Protein AF-A0A0C2FJA8-F1 (afdb_monomer_lite)

InterPro domains:
  IPR021900 Protein of unknown function DUF3512 [PF12024] (1-131)

Secondary structure (DSSP, 8-state):
--PPPP-----S--PPPPHHHHH---SSS-SSPPP---STTTS--PPEE----TT-TTS--EE-TT--S-HHHHHHHHHHHSSHHHHHHHHHHHHHHTTS-HHHHHHHHHHHHHHTTTHHHHHHHHHHTTS----------HHHHHHHHHHGGGGT---HHHHHHHHHTTPPP--SHHHHHHHHHHHHHHHHHHHHHHHTSPPPSSGGGPPPPPHHHHHHHHHHHHHHHT-

Structure (mmCIF, N/CA/C/O backbone):
data_AF-A0A0C2FJA8-F1
#
_entry.id   AF-A0A0C2FJA8-F1
#
loop_
_atom_site.group_PDB
_atom_site.id
_atom_site.type_symbol
_atom_site.label_atom_id
_atom_site.label_alt_id
_atom_site.label_comp_id
_atom_site.label_asym_id
_atom_site.label_entity_id
_atom_site.label_seq_id
_atom_site.pdbx_PDB_ins_code
_atom_site.Cartn_x
_atom_site.Cartn_y
_atom_site.Cartn_z
_atom_site.occupancy
_atom_site.B_iso_or_equiv
_atom_site.auth_seq_id
_atom_site.auth_comp_id
_atom_site.auth_asym_id
_atom_site.auth_atom_id
_atom_site.pdbx_PDB_model_num
ATOM 1 N N . ASP A 1 1 ? -85.819 -6.516 33.749 1.00 44.94 1 ASP A N 1
ATOM 2 C CA . ASP A 1 1 ? -84.492 -5.882 33.806 1.00 44.94 1 ASP A CA 1
ATOM 3 C C . ASP A 1 1 ? -83.394 -6.841 33.406 1.00 44.94 1 ASP A C 1
ATOM 5 O O . ASP A 1 1 ? -82.952 -7.648 34.211 1.00 44.94 1 ASP A O 1
ATOM 9 N N . GLY A 1 2 ? -83.009 -6.799 32.130 1.00 49.75 2 GLY A N 1
ATOM 10 C CA . GLY A 1 2 ? -81.865 -7.542 31.607 1.00 49.75 2 GLY A CA 1
ATOM 11 C C . GLY A 1 2 ? -80.680 -6.598 31.455 1.00 49.75 2 GLY A C 1
ATOM 12 O O . GLY A 1 2 ? -80.674 -5.777 30.545 1.00 49.75 2 GLY A O 1
ATOM 13 N N . ALA A 1 3 ? -79.699 -6.696 32.349 1.00 60.00 3 ALA A N 1
ATOM 14 C CA . ALA A 1 3 ? -78.442 -5.970 32.226 1.00 60.00 3 ALA A CA 1
ATOM 15 C C . ALA A 1 3 ? -77.392 -6.884 31.580 1.00 60.00 3 ALA A C 1
ATOM 17 O O . ALA A 1 3 ? -77.026 -7.914 32.142 1.00 60.00 3 ALA A O 1
ATOM 18 N N . THR A 1 4 ? -76.903 -6.509 30.400 1.00 57.12 4 THR A N 1
ATOM 19 C CA . THR A 1 4 ? -75.733 -7.128 29.766 1.00 57.12 4 THR A CA 1
ATOM 20 C C . THR A 1 4 ? -74.479 -6.364 30.165 1.00 57.12 4 THR A C 1
ATOM 22 O O . THR A 1 4 ? -74.376 -5.168 29.892 1.00 57.12 4 THR A O 1
ATOM 25 N N . VAL A 1 5 ? -73.519 -7.047 30.789 1.00 63.12 5 VAL A N 1
ATOM 26 C CA . VAL A 1 5 ? -72.206 -6.478 31.123 1.00 63.12 5 VAL A CA 1
ATOM 27 C C . VAL A 1 5 ? -71.195 -6.924 30.070 1.00 63.12 5 VAL A C 1
ATOM 29 O O . VAL A 1 5 ? -71.012 -8.118 29.844 1.00 63.12 5 VAL A O 1
ATOM 32 N N . LEU A 1 6 ? -70.549 -5.956 29.419 1.00 62.16 6 LEU A N 1
ATOM 33 C CA . LEU A 1 6 ? -69.452 -6.184 28.479 1.00 62.16 6 LEU A CA 1
ATOM 34 C C . LEU A 1 6 ? -68.134 -6.256 29.249 1.00 62.16 6 LEU A C 1
ATOM 36 O O . LEU A 1 6 ? -67.712 -5.271 29.852 1.00 62.16 6 LEU A O 1
ATOM 40 N N . ASN A 1 7 ? -67.477 -7.413 29.206 1.00 66.12 7 ASN A N 1
ATOM 41 C CA . ASN A 1 7 ? -66.123 -7.559 29.723 1.00 66.12 7 ASN A CA 1
ATOM 42 C C . ASN A 1 7 ? -65.123 -7.246 28.602 1.00 66.12 7 ASN A C 1
ATOM 44 O O . ASN A 1 7 ? -64.956 -8.042 27.678 1.00 66.12 7 ASN A O 1
ATOM 48 N N . VAL A 1 8 ? -64.492 -6.072 28.657 1.00 67.44 8 VAL A N 1
ATOM 49 C CA . VAL A 1 8 ? -63.447 -5.678 27.703 1.00 67.44 8 VAL A CA 1
ATOM 50 C C . VAL A 1 8 ? -62.109 -6.180 28.231 1.00 67.44 8 VAL A C 1
ATOM 52 O O . VAL A 1 8 ? -61.543 -5.616 29.165 1.00 67.44 8 VAL A O 1
ATOM 55 N N . ILE A 1 9 ? -61.608 -7.258 27.632 1.00 65.62 9 ILE A N 1
ATOM 56 C CA . ILE A 1 9 ? -60.267 -7.779 27.901 1.00 65.62 9 ILE A CA 1
ATOM 57 C C . ILE A 1 9 ? -59.287 -6.941 27.074 1.00 65.62 9 ILE A C 1
ATOM 59 O O . ILE A 1 9 ? -59.264 -7.035 25.849 1.00 65.62 9 ILE A O 1
ATOM 63 N N . GLY A 1 10 ? -58.521 -6.075 27.738 1.00 61.53 10 GLY A N 1
ATOM 64 C CA . GLY A 1 10 ? -57.438 -5.322 27.110 1.00 61.53 10 GLY A CA 1
ATOM 65 C C . GLY A 1 10 ? -56.206 -6.205 26.925 1.00 61.53 10 GLY A C 1
ATOM 66 O O . GLY A 1 10 ? -55.733 -6.806 27.885 1.00 61.53 10 GLY A O 1
ATOM 67 N N . GLU A 1 11 ? -55.687 -6.281 25.703 1.00 67.75 11 GLU A N 1
ATOM 68 C CA . GLU A 1 11 ? -54.403 -6.922 25.401 1.00 67.75 11 GLU A CA 1
ATOM 69 C C . GLU A 1 11 ? -53.273 -6.164 26.124 1.00 67.75 11 GLU A C 1
ATOM 71 O O . GLU A 1 11 ? -53.076 -4.967 25.891 1.00 67.75 11 GLU A O 1
ATOM 76 N N . THR A 1 12 ? -52.572 -6.830 27.048 1.00 61.81 12 THR A N 1
ATOM 77 C CA . THR A 1 12 ? -51.653 -6.180 28.001 1.00 61.81 12 THR A CA 1
ATOM 78 C C . THR A 1 12 ? -50.251 -5.913 27.463 1.00 61.81 12 THR A C 1
ATOM 80 O O . THR A 1 12 ? -49.561 -5.073 28.028 1.00 61.81 12 THR A O 1
ATOM 83 N N . ASP A 1 13 ? -49.843 -6.525 26.349 1.00 64.31 13 ASP A N 1
ATOM 84 C CA . ASP A 1 13 ? -48.481 -6.382 25.824 1.00 64.31 13 ASP A CA 1
ATOM 85 C C . ASP A 1 13 ? -48.479 -5.920 24.367 1.00 64.31 13 ASP A C 1
ATOM 87 O O . ASP A 1 13 ? -48.291 -6.693 23.424 1.00 64.31 13 ASP A O 1
ATOM 91 N N . LYS A 1 14 ? -48.646 -4.609 24.163 1.00 63.53 14 LYS A N 1
ATOM 92 C CA . LYS A 1 14 ? -48.339 -4.001 22.866 1.00 63.53 14 LYS A CA 1
ATOM 93 C C . LYS A 1 14 ? -46.824 -3.969 22.703 1.00 63.53 14 LYS A C 1
ATOM 95 O O . LYS A 1 14 ? -46.160 -3.062 23.203 1.00 63.53 14 LYS A O 1
ATOM 100 N N . LYS A 1 15 ? -46.273 -4.963 22.000 1.00 71.00 15 LYS A N 1
ATOM 101 C CA . LYS A 1 15 ? -44.894 -4.924 21.493 1.00 71.00 15 LYS A CA 1
ATOM 102 C C . LYS A 1 15 ? -44.704 -3.571 20.798 1.00 71.00 15 LYS A C 1
ATOM 104 O O . LYS A 1 15 ? -45.459 -3.248 19.884 1.00 71.00 15 LYS A O 1
ATOM 109 N N . GLY A 1 16 ? -43.767 -2.760 21.292 1.00 75.75 16 GLY A N 1
ATOM 110 C CA . GLY A 1 16 ? -43.557 -1.404 20.787 1.00 75.75 16 GLY A CA 1
ATOM 111 C C . GLY A 1 16 ? -43.367 -1.409 19.271 1.00 75.75 16 GLY A C 1
ATOM 112 O O . GLY A 1 16 ? -42.597 -2.217 18.750 1.00 75.75 16 GLY A O 1
ATOM 113 N N . ILE A 1 17 ? -44.095 -0.531 18.582 1.00 82.69 17 ILE A N 1
ATOM 114 C CA . ILE A 1 17 ? -44.030 -0.388 17.125 1.00 82.69 17 ILE A CA 1
ATOM 115 C C . ILE A 1 17 ? -42.623 0.095 16.769 1.00 82.69 17 ILE A C 1
ATOM 117 O O . ILE A 1 17 ? -42.140 1.076 17.345 1.00 82.69 17 ILE A O 1
ATOM 121 N N . LYS A 1 18 ? -41.944 -0.584 15.843 1.00 83.25 18 LYS A N 1
ATOM 122 C CA . LYS A 1 18 ? -40.640 -0.126 15.360 1.00 83.25 18 LYS A CA 1
ATOM 123 C C . LYS A 1 18 ? -40.847 0.938 14.291 1.00 83.25 18 LYS A C 1
ATOM 125 O O . LYS A 1 18 ? -41.810 0.897 13.537 1.00 83.25 18 LYS A O 1
ATOM 130 N N . LEU A 1 19 ? -39.890 1.855 14.164 1.00 82.06 19 LEU A N 1
ATOM 131 C CA . LEU A 1 19 ? -39.888 2.856 13.089 1.00 82.06 19 LEU A CA 1
ATOM 132 C C . LEU A 1 19 ? -40.049 2.221 11.694 1.00 82.06 19 LEU A C 1
ATOM 134 O O . LEU A 1 19 ? -40.753 2.772 10.855 1.00 82.06 19 LEU A O 1
ATOM 138 N N . GLY A 1 20 ? -39.469 1.035 11.476 1.00 80.62 20 GLY A N 1
ATOM 139 C CA . GLY A 1 20 ? -39.620 0.287 10.224 1.00 80.62 20 GLY A CA 1
ATOM 140 C C . GLY A 1 20 ? -41.052 -0.177 9.933 1.00 80.62 20 GLY A C 1
ATOM 141 O O . GLY A 1 20 ? -41.432 -0.234 8.769 1.00 80.62 20 GLY A O 1
ATOM 142 N N . ASP A 1 21 ? -41.863 -0.429 10.965 1.00 82.00 21 ASP A N 1
ATOM 143 C CA . ASP A 1 21 ? -43.271 -0.823 10.809 1.00 82.00 21 ASP A CA 1
ATOM 144 C C . ASP A 1 21 ? -44.152 0.376 10.410 1.00 82.00 21 ASP A C 1
ATOM 146 O O . ASP A 1 21 ? -45.227 0.198 9.844 1.00 82.00 21 ASP A O 1
ATOM 150 N N . ILE A 1 22 ? -43.700 1.601 10.712 1.00 85.81 22 ILE A N 1
ATOM 151 C CA . ILE A 1 22 ? -44.402 2.854 10.391 1.00 85.81 22 ILE A CA 1
ATOM 152 C C . ILE A 1 22 ? -44.018 3.353 8.995 1.00 85.81 22 ILE A C 1
ATOM 154 O O . ILE A 1 22 ? -44.875 3.821 8.252 1.00 85.81 22 ILE A O 1
ATOM 158 N N . VAL A 1 23 ? -42.726 3.298 8.661 1.00 84.94 23 VAL A N 1
ATOM 159 C CA . VAL A 1 23 ? -42.174 3.916 7.444 1.00 84.94 23 VAL A CA 1
ATOM 160 C C . VAL A 1 23 ? -42.145 2.943 6.259 1.00 84.94 23 VAL A C 1
ATOM 162 O O . VAL A 1 23 ? -42.266 3.384 5.121 1.00 84.94 23 VAL A O 1
ATOM 165 N N . GLY A 1 24 ? -42.040 1.632 6.507 1.00 79.69 24 GLY A N 1
ATOM 166 C CA . GLY A 1 24 ? -41.892 0.619 5.459 1.00 79.69 24 GLY A CA 1
ATOM 167 C C . GLY A 1 24 ? -40.479 0.562 4.852 1.00 79.69 24 GLY A C 1
ATOM 168 O O . GLY A 1 24 ? -39.603 1.355 5.214 1.00 79.69 24 GLY A O 1
ATOM 169 N N . PRO A 1 25 ? -40.207 -0.417 3.968 1.00 77.56 25 PRO A N 1
ATOM 170 C CA . PRO A 1 25 ? -38.948 -0.488 3.232 1.00 77.56 25 PRO A CA 1
ATOM 171 C C . PRO A 1 25 ? -38.829 0.668 2.227 1.00 77.56 25 PRO A C 1
ATOM 173 O O . PRO A 1 25 ? -39.824 1.145 1.690 1.00 77.56 25 PRO A O 1
ATOM 176 N N . LEU A 1 26 ? -37.598 1.105 1.955 1.00 75.88 26 LEU A N 1
ATOM 177 C CA . LEU A 1 26 ? -37.321 2.134 0.951 1.00 75.88 26 LEU A CA 1
ATOM 178 C C . LEU A 1 26 ? -37.529 1.549 -0.461 1.00 75.88 26 LEU A C 1
ATOM 180 O O . LEU A 1 26 ? -36.891 0.552 -0.794 1.00 75.88 26 LEU A O 1
ATOM 184 N N . GLU A 1 27 ? -38.406 2.144 -1.277 1.00 76.88 27 GLU A N 1
ATOM 185 C CA . GLU A 1 27 ? -38.709 1.642 -2.634 1.00 76.88 27 GLU A CA 1
ATOM 186 C C . GLU A 1 27 ? -37.702 2.104 -3.703 1.00 76.88 27 GLU A C 1
ATOM 188 O O . GLU A 1 27 ? -37.493 1.406 -4.694 1.00 76.88 27 GLU A O 1
ATOM 193 N N . GLU A 1 28 ? -37.038 3.246 -3.493 1.00 77.19 28 GLU A N 1
ATOM 194 C CA . GLU A 1 28 ? -36.059 3.817 -4.425 1.00 77.19 28 GLU A CA 1
ATOM 195 C C . GLU A 1 28 ? -34.713 4.093 -3.741 1.00 77.19 28 GLU A C 1
ATOM 197 O O . GLU A 1 28 ? -34.652 4.609 -2.625 1.00 77.19 28 GLU A O 1
ATOM 202 N N . GLY A 1 29 ? -33.620 3.777 -4.439 1.00 66.94 29 GLY A N 1
ATOM 203 C CA . GLY A 1 29 ? -32.247 3.995 -3.982 1.00 66.94 29 GLY A CA 1
ATOM 204 C C . GLY A 1 29 ? -31.365 2.763 -4.178 1.00 66.94 29 GLY A C 1
ATOM 205 O O . GLY A 1 29 ? -31.830 1.626 -4.151 1.00 66.94 29 GLY A O 1
ATOM 206 N N . THR A 1 30 ? -30.067 2.977 -4.386 1.00 65.75 30 THR A N 1
ATOM 207 C CA . THR A 1 30 ? -29.097 1.877 -4.434 1.00 65.75 30 THR A CA 1
ATOM 208 C C . THR A 1 30 ? -28.687 1.535 -2.998 1.00 65.75 30 THR A C 1
ATOM 210 O O . THR A 1 30 ? -28.217 2.425 -2.289 1.00 65.75 30 THR A O 1
ATOM 213 N N . PRO A 1 31 ? -28.822 0.277 -2.538 1.00 64.19 31 PRO A N 1
ATOM 214 C CA . PRO A 1 31 ? -28.501 -0.102 -1.160 1.00 64.19 31 PRO A CA 1
ATOM 215 C C . PRO A 1 31 ? -26.997 -0.070 -0.840 1.00 64.19 31 PRO A C 1
ATOM 217 O O . PRO A 1 31 ? -26.626 -0.306 0.309 1.00 64.19 31 PRO A O 1
ATOM 220 N N . GLY A 1 32 ? -26.142 0.237 -1.818 1.00 62.81 32 GLY A N 1
ATOM 221 C CA . GLY A 1 32 ? -24.701 0.403 -1.655 1.00 62.81 32 GLY A CA 1
ATOM 222 C C . GLY A 1 32 ? -24.148 1.500 -2.549 1.00 62.81 32 GLY A C 1
ATOM 223 O O . GLY A 1 32 ? -24.796 1.954 -3.494 1.00 62.81 32 GLY A O 1
ATOM 224 N N . MET A 1 33 ? -22.923 1.921 -2.250 1.00 62.28 33 MET A N 1
ATOM 225 C CA . MET A 1 33 ? -22.160 2.763 -3.164 1.00 62.28 33 MET A CA 1
ATOM 226 C C . MET A 1 33 ? -21.739 1.940 -4.384 1.00 62.28 33 MET A C 1
ATOM 228 O O . MET A 1 33 ? -21.361 0.775 -4.257 1.00 62.28 33 MET A O 1
ATOM 232 N N . LEU A 1 34 ? -21.776 2.555 -5.571 1.00 60.88 34 LEU A N 1
ATOM 233 C CA . LEU A 1 34 ? -21.057 2.030 -6.730 1.00 60.88 34 LEU A CA 1
ATOM 234 C C . LEU A 1 34 ? -19.602 1.833 -6.301 1.00 60.88 34 LEU A C 1
ATOM 236 O O . LEU A 1 34 ? -19.003 2.775 -5.779 1.00 60.88 34 LEU A O 1
ATOM 240 N N . SER A 1 35 ? -19.061 0.624 -6.482 1.00 58.84 35 SER A N 1
ATOM 241 C CA . SER A 1 35 ? -17.642 0.360 -6.243 1.00 58.84 35 SER A CA 1
ATOM 242 C C . SER A 1 35 ? -16.853 1.466 -6.932 1.00 58.84 35 SER A C 1
ATOM 244 O O . SER A 1 35 ? -16.961 1.622 -8.151 1.00 58.84 35 SER A O 1
ATOM 246 N N . LEU A 1 36 ? -16.100 2.255 -6.161 1.00 59.12 36 LEU A N 1
ATOM 247 C CA . LEU A 1 36 ? -15.069 3.108 -6.734 1.00 59.12 36 LEU A CA 1
ATOM 248 C C . LEU A 1 36 ? -14.217 2.157 -7.569 1.00 59.12 36 LEU A C 1
ATOM 250 O O . LEU A 1 36 ? -13.690 1.185 -7.035 1.00 59.12 36 LEU A O 1
ATOM 254 N N . GLY A 1 37 ? -14.228 2.329 -8.891 1.00 57.44 37 GLY A N 1
ATOM 255 C CA . GLY A 1 37 ? -13.482 1.454 -9.781 1.00 57.44 37 GLY A CA 1
ATOM 256 C C . GLY A 1 37 ? -12.029 1.478 -9.338 1.00 57.44 37 GLY A C 1
ATOM 257 O O . GLY A 1 37 ? -11.384 2.525 -9.412 1.00 57.44 37 GLY A O 1
ATOM 258 N N . ASP A 1 38 ? -11.553 0.355 -8.815 1.00 52.81 38 ASP A N 1
ATOM 259 C CA . ASP A 1 38 ? -10.239 0.295 -8.209 1.00 52.81 38 ASP A CA 1
ATOM 260 C C . ASP A 1 38 ? -9.149 0.652 -9.234 1.00 52.81 38 ASP A C 1
ATOM 262 O O . ASP A 1 38 ? -9.106 0.164 -10.365 1.00 52.81 38 ASP A O 1
ATOM 266 N N . HIS A 1 39 ? -8.252 1.534 -8.794 1.00 50.06 39 HIS A N 1
ATOM 267 C CA . HIS A 1 39 ? -6.835 1.570 -9.155 1.00 50.06 39 HIS A CA 1
ATOM 268 C C . HIS A 1 39 ? -6.406 1.910 -10.594 1.00 50.06 39 HIS A C 1
ATOM 270 O O . HIS A 1 39 ? -5.206 1.891 -10.869 1.00 50.06 39 HIS A O 1
ATOM 276 N N . ARG A 1 40 ? -7.280 2.397 -11.489 1.00 50.47 40 ARG A N 1
ATOM 277 C CA . ARG A 1 40 ? -6.796 3.013 -12.756 1.00 50.47 40 ARG A CA 1
ATOM 278 C C . ARG A 1 40 ? -5.973 4.297 -12.549 1.00 50.47 40 ARG A C 1
ATOM 280 O O . ARG A 1 40 ? -5.381 4.787 -13.504 1.00 50.47 40 ARG A O 1
ATOM 287 N N . LEU A 1 41 ? -5.921 4.814 -11.319 1.00 51.31 41 LEU A N 1
ATOM 288 C CA . LEU A 1 41 ? -5.113 5.971 -10.916 1.00 51.31 41 LEU A CA 1
ATOM 289 C C . LEU A 1 41 ? -3.861 5.601 -10.099 1.00 51.31 41 LEU A C 1
ATOM 291 O O . LEU A 1 41 ? -3.070 6.484 -9.792 1.00 51.31 41 LEU A O 1
ATOM 295 N N . SER A 1 42 ? -3.672 4.325 -9.739 1.00 54.59 42 SER A N 1
ATOM 296 C CA . SER A 1 42 ? -2.523 3.886 -8.927 1.00 54.59 42 SER A CA 1
ATOM 297 C C . SER A 1 42 ? -1.352 3.363 -9.762 1.00 54.59 42 SER A C 1
ATOM 299 O O . SER A 1 42 ? -0.275 3.118 -9.220 1.00 54.59 42 SER A O 1
ATOM 301 N N . GLY A 1 43 ? -1.547 3.159 -11.066 1.00 65.81 43 GLY A N 1
ATOM 302 C CA . GLY A 1 43 ? -0.462 2.765 -11.956 1.00 65.81 43 GLY A CA 1
ATOM 303 C C . GLY A 1 43 ? 0.517 3.919 -12.131 1.00 65.81 43 GLY A C 1
ATOM 304 O O . GLY A 1 43 ? 0.108 5.021 -12.503 1.00 65.81 43 GLY A O 1
ATOM 305 N N . GLN A 1 44 ? 1.806 3.672 -11.890 1.00 74.75 44 GLN A N 1
ATOM 306 C CA . GLN A 1 44 ? 2.827 4.658 -12.214 1.00 74.75 44 GLN A CA 1
ATOM 307 C C . GLN A 1 44 ? 2.824 4.903 -13.734 1.00 74.75 44 GLN A C 1
ATOM 309 O O . GLN A 1 44 ? 3.036 3.989 -14.529 1.00 74.75 44 GLN A O 1
ATOM 314 N N . SER A 1 45 ? 2.538 6.135 -14.146 1.00 84.00 45 SER A N 1
ATOM 315 C CA . SER A 1 45 ? 2.412 6.548 -15.542 1.00 84.00 45 SER A CA 1
ATOM 316 C C . SER A 1 45 ? 3.535 7.518 -15.902 1.00 84.00 45 SER A C 1
ATOM 318 O O . SER A 1 45 ? 3.742 8.527 -15.221 1.00 84.00 45 SER A O 1
ATOM 320 N N . MET A 1 46 ? 4.271 7.206 -16.969 1.00 87.31 46 MET A N 1
ATOM 321 C CA . MET A 1 46 ? 5.310 8.077 -17.524 1.00 87.31 46 MET A CA 1
ATOM 322 C C . MET A 1 46 ? 4.712 9.253 -18.299 1.00 87.31 46 MET A C 1
ATOM 324 O O . MET A 1 46 ? 3.570 9.207 -18.760 1.00 87.31 46 MET A O 1
ATOM 328 N N . ILE A 1 47 ? 5.521 10.296 -18.478 1.00 91.88 47 ILE A N 1
ATOM 329 C CA . ILE A 1 47 ? 5.209 11.410 -19.377 1.00 91.88 47 ILE A CA 1
ATOM 330 C C . ILE A 1 47 ? 5.113 10.915 -20.826 1.00 91.88 47 ILE A C 1
ATOM 332 O O . ILE A 1 47 ? 5.870 10.045 -21.255 1.00 91.88 47 ILE A O 1
ATOM 336 N N . THR A 1 48 ? 4.176 11.482 -21.588 1.00 90.50 48 THR A N 1
ATOM 337 C CA . THR A 1 48 ? 4.002 11.157 -23.009 1.00 90.50 48 THR A CA 1
ATOM 338 C C . THR A 1 48 ? 4.791 12.145 -23.861 1.00 90.50 48 THR A C 1
ATOM 340 O O . THR A 1 48 ? 4.501 13.338 -23.838 1.00 90.50 48 THR A O 1
ATOM 343 N N . TYR A 1 49 ? 5.779 11.671 -24.619 1.00 91.31 49 TYR A N 1
ATOM 344 C CA . TYR A 1 49 ? 6.530 12.511 -25.559 1.00 91.31 49 TYR A CA 1
ATOM 345 C C . TYR A 1 49 ? 5.761 12.670 -26.868 1.00 91.31 49 TYR A C 1
ATOM 347 O O . TYR A 1 49 ? 5.228 11.703 -27.413 1.00 91.31 49 TYR A O 1
ATOM 355 N N . LEU A 1 50 ? 5.693 13.902 -27.366 1.00 90.62 50 LEU A N 1
ATOM 356 C CA . LEU A 1 50 ? 4.894 14.273 -28.527 1.00 90.62 50 LEU A CA 1
ATOM 357 C C . LEU A 1 50 ? 5.814 14.581 -29.710 1.00 90.62 50 LEU A C 1
ATOM 359 O O . LEU A 1 50 ? 6.784 15.325 -29.577 1.00 90.62 50 LEU A O 1
ATOM 363 N N . ASN A 1 51 ? 5.493 14.039 -30.885 1.00 89.94 51 ASN A N 1
ATOM 364 C CA . ASN A 1 51 ? 6.216 14.326 -32.121 1.00 89.94 51 ASN A CA 1
ATOM 365 C C . ASN A 1 51 ? 5.297 15.049 -33.113 1.00 89.94 51 ASN A C 1
ATOM 367 O O . ASN A 1 51 ? 4.364 14.457 -33.649 1.00 89.94 51 ASN A O 1
ATOM 371 N N . TYR A 1 52 ? 5.589 16.325 -33.365 1.00 92.75 52 TYR A N 1
ATOM 372 C CA . TYR A 1 52 ? 4.826 17.188 -34.274 1.00 92.75 52 TYR A CA 1
ATOM 373 C C . TYR A 1 52 ? 5.424 17.275 -35.689 1.00 92.75 52 TYR A C 1
ATOM 375 O O . TYR A 1 52 ? 4.900 18.003 -36.530 1.00 92.75 52 TYR A O 1
ATOM 383 N N . GLY A 1 53 ? 6.510 16.547 -35.970 1.00 92.69 53 GLY A N 1
ATOM 384 C CA . GLY A 1 53 ? 7.194 16.583 -37.262 1.00 92.69 53 GLY A CA 1
ATOM 385 C C . GLY A 1 53 ? 8.191 17.747 -37.426 1.00 92.69 53 GLY A C 1
ATOM 386 O O . GLY A 1 53 ? 8.497 18.465 -36.468 1.00 92.69 53 GLY A O 1
ATOM 387 N N . PRO A 1 54 ? 8.764 17.915 -38.634 1.00 93.12 54 PRO A N 1
ATOM 388 C CA . PRO A 1 54 ? 9.820 18.893 -38.892 1.00 93.12 54 PRO A CA 1
ATOM 389 C C . PRO A 1 54 ? 9.333 20.346 -38.745 1.00 93.12 54 PRO A C 1
ATOM 391 O O . PRO A 1 54 ? 8.174 20.653 -39.002 1.00 93.12 54 PRO A O 1
ATOM 394 N N . PHE A 1 55 ? 10.249 21.246 -38.363 1.00 90.25 55 PHE A N 1
ATOM 395 C CA . PHE A 1 55 ? 10.015 22.687 -38.133 1.00 90.25 55 PHE A CA 1
ATOM 396 C C . PHE A 1 55 ? 9.067 23.050 -36.971 1.00 90.25 55 PHE A C 1
ATOM 398 O O . PHE A 1 55 ? 8.639 24.196 -36.866 1.00 90.25 55 PHE A O 1
ATOM 405 N N . SER A 1 56 ? 8.792 22.119 -36.051 1.00 92.75 56 SER A N 1
ATOM 406 C CA . SER A 1 56 ? 7.888 22.332 -34.908 1.00 92.75 56 SER A CA 1
ATOM 407 C C . SER A 1 56 ? 8.613 22.568 -33.570 1.00 92.75 56 SER A C 1
ATOM 409 O O . SER A 1 56 ? 8.169 22.128 -32.514 1.00 92.75 56 SER A O 1
ATOM 411 N N . SER A 1 57 ? 9.756 23.267 -33.577 1.00 90.00 57 SER A N 1
ATOM 412 C CA . SER A 1 57 ? 10.588 23.465 -32.371 1.00 90.00 57 SER A CA 1
ATOM 413 C C . SER A 1 57 ? 9.905 24.254 -31.248 1.00 90.00 57 SER A C 1
ATOM 415 O O . SER A 1 57 ? 10.347 24.187 -30.104 1.00 90.00 57 SER A O 1
ATOM 417 N N . PHE A 1 58 ? 8.853 25.011 -31.575 1.00 93.12 58 PHE A N 1
ATOM 418 C CA . PHE A 1 58 ? 8.060 25.792 -30.621 1.00 93.12 58 PHE A CA 1
ATOM 419 C C . PHE A 1 58 ? 6.812 25.055 -30.117 1.00 93.12 58 PHE A C 1
ATOM 421 O O . PHE A 1 58 ? 6.117 25.581 -29.248 1.00 93.12 58 PHE A O 1
ATOM 428 N N . ALA A 1 59 ? 6.502 23.868 -30.649 1.00 93.50 59 ALA A N 1
ATOM 429 C CA . ALA A 1 59 ? 5.406 23.065 -30.128 1.00 93.50 59 ALA A CA 1
ATOM 430 C C . ALA A 1 59 ? 5.792 22.435 -28.776 1.00 93.50 59 ALA A C 1
ATOM 432 O O . ALA A 1 59 ? 6.970 22.133 -28.550 1.00 93.50 59 ALA A O 1
ATOM 433 N N . PRO A 1 60 ? 4.820 22.215 -27.873 1.00 91.56 60 PRO A N 1
ATOM 434 C CA . PRO A 1 60 ? 5.043 21.440 -26.656 1.00 91.56 60 PRO A CA 1
ATOM 435 C C . PRO A 1 60 ? 5.686 20.088 -26.981 1.00 91.56 60 PRO A C 1
ATOM 437 O O . PRO A 1 60 ? 5.269 19.419 -27.913 1.00 91.56 60 PRO A O 1
ATOM 440 N N . GLN A 1 61 ? 6.709 19.674 -26.237 1.00 89.62 61 GLN A N 1
ATOM 441 C CA . GLN A 1 61 ? 7.451 18.440 -26.552 1.00 89.62 61 GLN A CA 1
ATOM 442 C C . GLN A 1 61 ? 6.924 17.209 -25.807 1.00 89.62 61 GLN A C 1
ATOM 444 O O . GLN A 1 61 ? 7.239 16.076 -26.167 1.00 89.62 61 GLN A O 1
ATOM 449 N N . TYR A 1 62 ? 6.143 17.418 -24.751 1.00 91.88 62 TYR A N 1
ATOM 450 C CA . TYR A 1 62 ? 5.620 16.348 -23.918 1.00 91.88 62 TYR A CA 1
ATOM 451 C C . TYR A 1 62 ? 4.315 16.760 -23.229 1.00 91.88 62 TYR A C 1
ATOM 453 O O . TYR A 1 62 ? 4.058 17.948 -23.027 1.00 91.88 62 TYR A O 1
ATOM 461 N N . ASP A 1 63 ? 3.520 15.765 -22.847 1.00 91.62 63 ASP A N 1
ATOM 462 C CA . ASP A 1 63 ? 2.288 15.892 -22.073 1.00 91.62 63 ASP A CA 1
ATOM 463 C C . ASP A 1 63 ? 2.433 15.165 -20.729 1.00 91.62 63 ASP A C 1
ATOM 465 O O . ASP A 1 63 ? 2.736 13.968 -20.670 1.00 91.62 63 ASP A O 1
ATOM 469 N N . SER A 1 64 ? 2.235 15.912 -19.641 1.00 91.25 64 SER A N 1
ATOM 470 C CA . SER A 1 64 ? 2.328 15.434 -18.259 1.00 91.25 64 SER A CA 1
ATOM 471 C C . SER A 1 64 ? 0.988 15.436 -17.516 1.00 91.25 64 SER A C 1
ATOM 473 O O . SER A 1 64 ? 0.981 15.248 -16.304 1.00 91.25 64 SER A O 1
ATOM 475 N N . THR A 1 65 ? -0.139 15.670 -18.192 1.00 87.81 65 THR A N 1
ATOM 476 C CA . THR A 1 65 ? -1.469 15.782 -17.558 1.00 87.81 65 THR A CA 1
ATOM 477 C C . THR A 1 65 ? -1.875 14.539 -16.756 1.00 87.81 65 THR A C 1
ATOM 479 O O . THR A 1 65 ? -2.492 14.673 -15.701 1.00 87.81 65 THR A O 1
ATOM 482 N N . TRP A 1 66 ? -1.478 13.344 -17.209 1.00 84.94 66 TRP A N 1
ATOM 483 C CA . TRP A 1 66 ? -1.744 12.056 -16.546 1.00 84.94 66 TRP A CA 1
ATOM 484 C C . TRP A 1 66 ? -0.475 11.306 -16.114 1.00 84.94 66 TRP A C 1
ATOM 486 O O . TRP A 1 66 ? -0.493 10.081 -15.959 1.00 84.94 66 TRP A O 1
ATOM 496 N N . ALA A 1 67 ? 0.649 12.008 -15.968 1.00 87.88 67 ALA A N 1
ATOM 497 C CA . ALA A 1 67 ? 1.902 11.398 -15.537 1.00 87.88 67 ALA A CA 1
ATOM 498 C C . ALA A 1 67 ? 2.031 11.434 -14.010 1.00 87.88 67 ALA A C 1
ATOM 500 O O . ALA A 1 67 ? 1.783 12.460 -13.379 1.00 87.88 67 ALA A O 1
ATOM 501 N N . THR A 1 68 ? 2.462 10.322 -13.419 1.00 87.94 68 THR A N 1
ATOM 502 C CA . THR A 1 68 ? 2.799 10.231 -11.989 1.00 87.94 68 THR A CA 1
ATOM 503 C C . THR A 1 68 ? 4.311 10.261 -11.763 1.00 87.94 68 THR A C 1
ATOM 505 O O . THR A 1 68 ? 4.767 10.583 -10.670 1.00 87.94 68 THR A O 1
ATOM 508 N N . LEU A 1 69 ? 5.097 9.899 -12.781 1.00 87.31 69 LEU A N 1
ATOM 509 C CA . LEU A 1 69 ? 6.556 9.923 -12.751 1.00 87.31 69 LEU A CA 1
ATOM 510 C C . LEU A 1 69 ? 7.078 11.307 -13.134 1.00 87.31 69 LEU A C 1
ATOM 512 O O . LEU A 1 69 ? 6.511 12.004 -13.979 1.00 87.31 69 LEU A O 1
ATOM 516 N N . THR A 1 70 ? 8.204 11.703 -12.541 1.00 89.69 70 THR A N 1
ATOM 517 C CA . THR A 1 70 ? 8.855 12.956 -12.930 1.00 89.69 70 THR A CA 1
ATOM 518 C C . THR A 1 70 ? 9.456 12.839 -14.331 1.00 89.69 70 THR A C 1
ATOM 520 O O . THR A 1 70 ? 9.739 11.739 -14.811 1.00 89.69 70 THR A O 1
ATOM 523 N N . LYS A 1 71 ? 9.710 13.978 -14.990 1.00 90.31 71 LYS A N 1
ATOM 524 C CA . LYS A 1 71 ? 10.379 14.002 -16.303 1.00 90.31 71 LYS A CA 1
ATOM 525 C C . LYS A 1 71 ? 11.719 13.281 -16.291 1.00 90.31 71 LYS A C 1
ATOM 527 O O . LYS A 1 71 ? 11.988 12.503 -17.191 1.00 90.31 71 LYS A O 1
ATOM 532 N N . ARG A 1 72 ? 12.528 13.506 -15.256 1.00 90.50 72 ARG A N 1
ATOM 533 C CA . ARG A 1 72 ? 13.834 12.853 -15.123 1.00 90.50 72 ARG A CA 1
ATOM 534 C C . ARG A 1 72 ? 13.694 11.334 -15.036 1.00 90.50 72 ARG A C 1
ATOM 536 O O . ARG A 1 72 ? 14.433 10.634 -15.709 1.00 90.50 72 ARG A O 1
ATOM 543 N N . ASP A 1 73 ? 12.740 10.851 -14.244 1.00 90.25 73 ASP A N 1
ATOM 544 C CA . ASP A 1 73 ? 12.538 9.412 -14.060 1.00 90.25 73 ASP A CA 1
ATOM 545 C C . ASP A 1 73 ? 11.940 8.778 -15.335 1.00 90.25 73 ASP A C 1
ATOM 547 O O . ASP A 1 73 ? 12.348 7.694 -15.736 1.00 90.25 73 ASP A O 1
ATOM 551 N N . SER A 1 74 ? 11.038 9.487 -16.028 1.00 91.69 74 SER A N 1
ATOM 552 C CA . SER A 1 74 ? 10.489 9.054 -17.325 1.00 91.69 74 SER A CA 1
ATOM 553 C C . SER A 1 74 ? 11.566 9.015 -18.419 1.00 91.69 74 SER A C 1
ATOM 555 O O . SER A 1 74 ? 11.632 8.046 -19.168 1.00 91.69 74 SER A O 1
ATOM 557 N N . ASP A 1 75 ? 12.435 10.033 -18.489 1.00 92.12 75 ASP A N 1
ATOM 558 C CA . ASP A 1 75 ? 13.588 10.076 -19.402 1.00 92.12 75 ASP A CA 1
ATOM 559 C C . ASP A 1 75 ? 14.560 8.921 -19.116 1.00 92.12 75 ASP A C 1
ATOM 561 O O . ASP A 1 75 ? 15.054 8.291 -20.048 1.00 92.12 75 ASP A O 1
ATOM 565 N N . LEU A 1 76 ? 14.832 8.639 -17.835 1.00 92.00 76 LEU A N 1
ATOM 566 C CA . LEU A 1 76 ? 15.718 7.553 -17.418 1.00 92.00 76 LEU A CA 1
ATOM 567 C C . LEU A 1 76 ? 15.182 6.198 -17.895 1.00 92.00 76 LEU A C 1
ATOM 569 O O . LEU A 1 76 ? 15.917 5.458 -18.539 1.00 92.00 76 LEU A O 1
ATOM 573 N N . LEU A 1 77 ? 13.901 5.910 -17.649 1.00 91.25 77 LEU A N 1
ATOM 574 C CA . LEU A 1 77 ? 13.258 4.659 -18.066 1.00 91.25 77 LEU A CA 1
ATOM 575 C C . LEU A 1 77 ? 13.175 4.518 -19.591 1.00 91.25 77 LEU A C 1
ATOM 577 O O . LEU A 1 77 ? 13.418 3.442 -20.136 1.00 91.25 77 LEU A O 1
ATOM 581 N N . LEU A 1 78 ? 12.846 5.603 -20.295 1.00 91.06 78 LEU A N 1
ATOM 582 C CA . LEU A 1 78 ? 12.759 5.577 -21.753 1.00 91.06 78 LEU A CA 1
ATOM 583 C C . LEU A 1 78 ? 14.137 5.397 -22.393 1.00 91.06 78 LEU A C 1
ATOM 585 O O . LEU A 1 78 ? 14.264 4.703 -23.396 1.00 91.06 78 LEU A O 1
ATOM 589 N N . ARG A 1 79 ? 15.184 5.975 -21.798 1.00 91.06 79 ARG A N 1
ATOM 590 C CA . ARG A 1 79 ? 16.560 5.756 -22.239 1.00 91.06 79 ARG A CA 1
ATOM 591 C C . ARG A 1 79 ? 16.986 4.300 -22.059 1.00 91.06 79 ARG A C 1
ATOM 593 O O . ARG A 1 79 ? 17.620 3.765 -22.956 1.00 91.06 79 ARG A O 1
ATOM 600 N N . THR A 1 80 ? 16.634 3.681 -20.934 1.00 91.81 80 THR A N 1
ATOM 601 C CA . THR A 1 80 ? 17.127 2.343 -20.578 1.00 91.81 80 THR A CA 1
ATOM 602 C C . THR A 1 80 ? 16.393 1.222 -21.303 1.00 91.81 80 THR A C 1
ATOM 604 O O . THR A 1 80 ? 17.000 0.207 -21.620 1.00 91.81 80 THR A O 1
ATOM 607 N N . TYR A 1 81 ? 15.091 1.380 -21.563 1.00 92.38 81 TYR A N 1
ATOM 608 C CA . TYR A 1 81 ? 14.260 0.318 -22.153 1.00 92.38 81 TYR A CA 1
ATOM 609 C C . TYR A 1 81 ? 13.656 0.680 -23.514 1.00 92.38 81 TYR A C 1
ATOM 611 O O . TYR A 1 81 ? 13.034 -0.166 -24.158 1.00 92.38 81 TYR A O 1
ATOM 619 N N . GLY A 1 82 ? 13.833 1.917 -23.974 1.00 89.12 82 GLY A N 1
ATOM 620 C CA . GLY A 1 82 ? 13.467 2.378 -25.312 1.00 89.12 82 GLY A CA 1
ATOM 621 C C . GLY A 1 82 ? 12.005 2.792 -25.485 1.00 89.12 82 GLY A C 1
ATOM 622 O O . GLY A 1 82 ? 11.752 3.841 -26.072 1.00 89.12 82 GLY A O 1
ATOM 623 N N . ASP A 1 83 ? 11.044 2.009 -24.990 1.00 88.94 83 ASP A N 1
ATOM 624 C CA . ASP A 1 83 ? 9.611 2.275 -25.166 1.00 88.94 83 ASP A CA 1
ATOM 625 C C . ASP A 1 83 ? 8.810 2.113 -23.867 1.00 88.94 83 ASP A C 1
ATOM 627 O O . ASP A 1 83 ? 9.213 1.459 -22.911 1.00 88.94 83 ASP A O 1
ATOM 631 N N . ARG A 1 84 ? 7.618 2.707 -23.824 1.00 85.81 84 ARG A N 1
ATOM 632 C CA . ARG A 1 84 ? 6.708 2.588 -22.686 1.00 85.81 84 ARG A CA 1
ATOM 633 C C . ARG A 1 84 ? 6.204 1.164 -22.468 1.00 85.81 84 ARG A C 1
ATOM 635 O O . ARG A 1 84 ? 5.988 0.786 -21.318 1.00 85.81 84 ARG A O 1
ATOM 642 N N . SER A 1 85 ? 5.989 0.405 -23.540 1.00 87.19 85 SER A N 1
ATOM 643 C CA . SER A 1 85 ? 5.529 -0.984 -23.441 1.00 87.19 85 SER A CA 1
ATOM 644 C C . SER A 1 85 ? 6.584 -1.873 -22.780 1.00 87.19 85 SER A C 1
ATOM 646 O O . SER A 1 85 ? 6.296 -2.542 -21.792 1.00 87.19 85 SER A O 1
ATOM 648 N N . THR A 1 86 ? 7.833 -1.766 -23.233 1.00 89.62 86 THR A N 1
ATOM 649 C CA . THR A 1 86 ? 8.961 -2.538 -22.705 1.00 89.62 86 THR A CA 1
ATOM 650 C C . THR A 1 86 ? 9.255 -2.197 -21.248 1.00 89.62 86 THR A C 1
ATOM 652 O O . THR A 1 86 ? 9.511 -3.099 -20.458 1.00 89.62 86 THR A O 1
ATOM 655 N N . VAL A 1 87 ? 9.135 -0.926 -20.846 1.00 89.12 87 VAL A N 1
ATOM 656 C CA . VAL A 1 87 ? 9.218 -0.529 -19.428 1.00 89.12 87 VAL A CA 1
ATOM 657 C C . VAL A 1 87 ? 8.183 -1.278 -18.585 1.00 89.12 87 VAL A C 1
ATOM 659 O O . VAL A 1 87 ? 8.516 -1.789 -17.517 1.00 89.12 87 VAL A O 1
ATOM 662 N N . ALA A 1 88 ? 6.931 -1.355 -19.045 1.00 88.06 88 ALA A N 1
ATOM 663 C CA . ALA A 1 88 ? 5.868 -2.033 -18.307 1.00 88.06 88 ALA A CA 1
ATOM 664 C C . ALA A 1 88 ? 6.113 -3.547 -18.201 1.00 88.06 88 ALA A C 1
ATOM 666 O O . ALA A 1 88 ? 5.903 -4.126 -17.132 1.00 88.06 88 ALA A O 1
ATOM 667 N N . ASP A 1 89 ? 6.607 -4.170 -19.271 1.00 89.81 89 ASP A N 1
ATOM 668 C CA . ASP A 1 89 ? 6.932 -5.599 -19.302 1.00 89.81 89 ASP A CA 1
ATOM 669 C C . ASP A 1 89 ? 8.098 -5.933 -18.364 1.00 89.81 89 ASP A C 1
ATOM 671 O O . ASP A 1 89 ? 8.009 -6.871 -17.572 1.00 89.81 89 ASP A O 1
ATOM 675 N N . VAL A 1 90 ? 9.165 -5.128 -18.389 1.00 90.94 90 VAL A N 1
ATOM 676 C CA . VAL A 1 90 ? 10.333 -5.298 -17.512 1.00 90.94 90 VAL A CA 1
ATOM 677 C C . VAL A 1 90 ? 9.952 -5.134 -16.043 1.00 90.94 90 VAL A C 1
ATOM 679 O O . VAL A 1 90 ? 10.353 -5.942 -15.206 1.00 90.94 90 VAL A O 1
ATOM 682 N N . MET A 1 91 ? 9.140 -4.126 -15.721 1.00 87.25 91 MET A N 1
ATOM 683 C CA . MET A 1 91 ? 8.659 -3.929 -14.352 1.00 87.25 91 MET A CA 1
ATOM 684 C C . MET A 1 91 ? 7.770 -5.088 -13.899 1.00 87.25 91 MET A C 1
ATOM 686 O O . MET A 1 91 ? 7.917 -5.571 -12.782 1.00 87.25 91 MET A O 1
ATOM 690 N N . SER A 1 92 ? 6.896 -5.590 -14.772 1.00 89.56 92 SER A N 1
ATOM 691 C CA . SER A 1 92 ? 6.049 -6.748 -14.465 1.00 89.56 92 SER A CA 1
ATOM 692 C C . SER A 1 92 ? 6.877 -8.015 -14.228 1.00 89.56 92 SER A C 1
ATOM 694 O O . SER A 1 92 ? 6.620 -8.753 -13.278 1.00 89.56 92 SER A O 1
ATOM 696 N N . LEU A 1 93 ? 7.906 -8.244 -15.050 1.00 90.56 93 LEU A N 1
ATOM 697 C CA . LEU A 1 93 ? 8.848 -9.353 -14.903 1.00 90.56 93 LEU A CA 1
ATOM 698 C C . LEU A 1 93 ? 9.619 -9.272 -13.581 1.00 90.56 93 LEU A C 1
ATOM 700 O O . LEU A 1 93 ? 9.773 -10.281 -12.896 1.00 90.56 93 LEU A O 1
ATOM 704 N N . ARG A 1 94 ? 10.074 -8.075 -13.205 1.00 89.19 94 ARG A N 1
ATOM 705 C CA . ARG A 1 94 ? 10.798 -7.859 -11.952 1.00 89.19 94 ARG A CA 1
ATOM 706 C C . ARG A 1 94 ? 9.897 -8.025 -10.728 1.00 89.19 94 ARG A C 1
ATOM 708 O O . ARG A 1 94 ? 10.287 -8.713 -9.790 1.00 89.19 94 ARG A O 1
ATOM 715 N N . ASN A 1 95 ? 8.679 -7.488 -10.772 1.00 88.19 95 ASN A N 1
ATOM 716 C CA . ASN A 1 95 ? 7.693 -7.631 -9.695 1.00 88.19 95 ASN A CA 1
ATOM 717 C C . ASN A 1 95 ? 7.266 -9.093 -9.495 1.00 88.19 95 ASN A C 1
ATOM 719 O O . ASN A 1 95 ? 7.052 -9.528 -8.372 1.00 88.19 95 ASN A O 1
ATOM 723 N N . MET A 1 96 ? 7.189 -9.890 -10.568 1.00 88.81 96 MET A N 1
ATOM 724 C CA . MET A 1 96 ? 6.895 -11.327 -10.470 1.00 88.81 96 MET A CA 1
ATOM 725 C C . MET A 1 96 ? 7.937 -12.092 -9.638 1.00 88.81 96 MET A C 1
ATOM 727 O O . MET A 1 96 ? 7.631 -13.141 -9.074 1.00 88.81 96 MET A O 1
ATOM 731 N N . VAL A 1 97 ? 9.168 -11.589 -9.580 1.00 91.94 97 VAL A N 1
ATOM 732 C CA . VAL A 1 97 ? 10.305 -12.258 -8.939 1.00 91.94 97 VAL A CA 1
ATOM 733 C C . VAL A 1 97 ? 10.662 -11.635 -7.583 1.00 91.94 97 VAL A C 1
ATOM 735 O O . VAL A 1 97 ? 11.495 -12.180 -6.861 1.00 91.94 97 VAL A O 1
ATOM 738 N N . GLU A 1 98 ? 9.972 -10.566 -7.182 1.00 86.25 98 GLU A N 1
ATOM 739 C CA . GLU A 1 98 ? 10.184 -9.863 -5.912 1.00 86.25 98 GLU A CA 1
ATOM 740 C C . GLU A 1 98 ? 10.071 -10.799 -4.692 1.00 86.25 98 GLU A C 1
ATOM 742 O O . GLU A 1 98 ? 10.923 -10.755 -3.805 1.00 86.25 98 GLU A O 1
ATOM 747 N N . ASP A 1 99 ? 9.118 -11.739 -4.715 1.00 86.56 99 ASP A N 1
ATOM 748 C CA . ASP A 1 99 ? 8.888 -12.714 -3.635 1.00 86.56 99 ASP A CA 1
ATOM 749 C C . ASP A 1 99 ? 9.586 -14.075 -3.848 1.00 86.56 99 ASP A C 1
ATOM 751 O O . ASP A 1 99 ? 9.556 -14.945 -2.975 1.00 86.56 99 ASP A O 1
ATOM 755 N N . ALA A 1 100 ? 10.220 -14.302 -5.005 1.00 82.06 100 ALA A N 1
ATOM 756 C CA . ALA A 1 100 ? 10.775 -15.611 -5.378 1.00 82.06 100 ALA A CA 1
ATOM 757 C C . ALA A 1 100 ? 12.161 -15.903 -4.757 1.00 82.06 100 ALA A C 1
ATOM 759 O O . ALA A 1 100 ? 12.667 -17.023 -4.866 1.00 82.06 100 ALA A O 1
ATOM 760 N N . GLY A 1 101 ? 12.768 -14.921 -4.082 1.00 86.44 101 GLY A N 1
ATOM 761 C CA . GLY A 1 101 ? 14.062 -15.028 -3.403 1.00 86.44 101 GLY A CA 1
ATOM 762 C C . GLY A 1 101 ? 15.238 -14.426 -4.185 1.00 86.44 101 GLY A C 1
ATOM 763 O O . GLY A 1 101 ? 15.207 -14.286 -5.407 1.00 86.44 101 GLY A O 1
ATOM 764 N N . GLU A 1 102 ? 16.318 -14.092 -3.469 1.00 89.19 102 GLU A N 1
ATOM 765 C CA . GLU A 1 102 ? 17.440 -13.275 -3.975 1.00 89.19 102 GLU A CA 1
ATOM 766 C C . GLU A 1 102 ? 18.124 -13.849 -5.229 1.00 89.19 102 GLU A C 1
ATOM 768 O O . GLU A 1 102 ? 18.588 -13.104 -6.091 1.00 89.19 102 GLU A O 1
ATOM 773 N N . HIS A 1 103 ? 18.173 -15.177 -5.363 1.00 89.81 103 HIS A N 1
ATOM 774 C CA . HIS A 1 103 ? 18.766 -15.831 -6.530 1.00 89.81 103 HIS A CA 1
ATOM 775 C C . HIS A 1 103 ? 17.989 -15.557 -7.818 1.00 89.81 103 HIS A C 1
ATOM 777 O O . HIS A 1 103 ? 18.604 -15.285 -8.845 1.00 89.81 103 HIS A O 1
ATOM 783 N N . PHE A 1 104 ? 16.658 -15.610 -7.773 1.00 90.62 104 PHE A N 1
ATOM 784 C CA . PHE A 1 104 ? 15.843 -15.357 -8.958 1.00 90.62 104 PHE A CA 1
ATOM 785 C C . PHE A 1 104 ? 15.859 -13.877 -9.332 1.00 90.62 104 PHE A C 1
ATOM 787 O O . PHE A 1 104 ? 15.931 -13.564 -10.517 1.00 90.62 104 PHE A O 1
ATOM 794 N N . ILE A 1 105 ? 15.880 -12.983 -8.336 1.00 91.75 105 ILE A N 1
ATOM 795 C CA . ILE A 1 105 ? 16.017 -11.537 -8.560 1.00 91.75 105 ILE A CA 1
ATOM 796 C C . ILE A 1 105 ? 17.308 -11.252 -9.331 1.00 91.75 105 ILE A C 1
ATOM 798 O O . ILE A 1 105 ? 17.260 -10.604 -10.370 1.00 91.75 105 ILE A O 1
ATOM 802 N N . LYS A 1 106 ? 18.439 -11.825 -8.894 1.00 92.62 106 LYS A N 1
ATOM 803 C CA . LYS A 1 106 ? 19.725 -11.682 -9.597 1.00 92.62 106 LYS A CA 1
ATOM 804 C C . LYS A 1 106 ? 19.674 -12.201 -11.030 1.00 92.62 106 LYS A C 1
ATOM 806 O O . LYS A 1 106 ? 20.168 -11.532 -11.919 1.00 92.62 106 LYS A O 1
ATOM 811 N N . VAL A 1 107 ? 19.041 -13.350 -11.273 1.00 94.25 107 VAL A N 1
ATOM 812 C CA . VAL A 1 107 ? 18.917 -13.902 -12.635 1.00 94.25 107 VAL A CA 1
ATOM 813 C C . VAL A 1 107 ? 18.119 -12.974 -13.556 1.00 94.25 107 VAL A C 1
ATOM 815 O O . VAL A 1 107 ? 18.482 -12.817 -14.720 1.00 94.25 107 VAL A O 1
ATOM 818 N N . VAL A 1 108 ? 17.036 -12.366 -13.060 1.00 94.56 108 VAL A N 1
ATOM 819 C CA . VAL A 1 108 ? 16.248 -11.400 -13.839 1.00 94.56 108 VAL A CA 1
ATOM 820 C C . VAL A 1 108 ? 17.028 -10.111 -14.065 1.00 94.56 108 VAL A C 1
ATOM 822 O O . VAL A 1 108 ? 17.075 -9.645 -15.199 1.00 94.56 108 VAL A O 1
ATOM 825 N N . ASP A 1 109 ? 17.665 -9.565 -13.031 1.00 92.62 109 ASP A N 1
ATOM 826 C CA . ASP A 1 109 ? 18.472 -8.348 -13.149 1.00 92.62 109 ASP A CA 1
ATOM 827 C C . ASP A 1 109 ? 19.651 -8.565 -14.127 1.00 92.62 109 ASP A C 1
ATOM 829 O O . ASP A 1 109 ? 19.858 -7.744 -15.019 1.00 92.62 109 ASP A O 1
ATOM 833 N N . ASP A 1 110 ? 20.342 -9.712 -14.061 1.00 94.44 110 ASP A N 1
ATOM 834 C CA . ASP A 1 110 ? 21.418 -10.093 -14.990 1.00 94.44 110 ASP A CA 1
ATOM 835 C C . ASP A 1 110 ? 20.896 -10.225 -16.430 1.00 94.44 110 ASP A C 1
ATOM 837 O O . ASP A 1 110 ? 21.525 -9.746 -17.375 1.00 94.44 110 ASP A O 1
ATOM 841 N N . LEU A 1 111 ? 19.727 -10.846 -16.628 1.00 94.88 111 LEU A N 1
ATOM 842 C CA . LEU A 1 111 ? 19.091 -10.934 -17.945 1.00 94.88 111 LEU A CA 1
ATOM 843 C C . LEU A 1 111 ? 18.773 -9.536 -18.492 1.00 94.88 111 LEU A C 1
ATOM 845 O O . LEU A 1 111 ? 19.072 -9.241 -19.649 1.00 94.88 111 LEU A O 1
ATOM 849 N N . LEU A 1 112 ? 18.187 -8.664 -17.676 1.00 93.69 112 LEU A N 1
ATOM 850 C CA . LEU A 1 112 ? 17.858 -7.300 -18.079 1.00 93.69 112 LEU A CA 1
ATOM 851 C C . LEU A 1 112 ? 19.116 -6.485 -18.382 1.00 93.69 112 LEU A C 1
ATOM 853 O O . LEU A 1 112 ? 19.128 -5.733 -19.356 1.00 93.69 112 LEU A O 1
ATOM 857 N N . ASP A 1 113 ? 20.195 -6.683 -17.630 1.00 94.62 113 ASP A N 1
ATOM 858 C CA . ASP A 1 113 ? 21.498 -6.093 -17.925 1.00 94.62 113 ASP A CA 1
ATOM 859 C C . ASP A 1 113 ? 22.066 -6.604 -19.254 1.00 94.62 113 ASP A C 1
ATOM 861 O O . ASP A 1 113 ? 22.563 -5.799 -20.039 1.00 94.62 113 ASP A O 1
ATOM 865 N N . THR A 1 114 ? 21.941 -7.898 -19.573 1.00 94.81 114 THR A N 1
ATOM 866 C CA . THR A 1 114 ? 22.384 -8.414 -20.883 1.00 94.81 114 THR A CA 1
ATOM 867 C C . THR A 1 114 ? 21.584 -7.845 -22.053 1.00 94.81 114 THR A C 1
ATOM 869 O O . THR A 1 114 ? 22.131 -7.692 -23.140 1.00 94.81 114 THR A O 1
ATOM 872 N N . LEU A 1 115 ? 20.306 -7.509 -21.845 1.00 92.19 115 LEU A N 1
ATOM 873 C CA . LEU A 1 115 ? 19.442 -6.914 -22.871 1.00 92.19 115 LEU A CA 1
ATOM 874 C C . LEU A 1 115 ? 19.614 -5.396 -23.007 1.00 92.19 115 LEU A C 1
ATOM 876 O O . LEU A 1 115 ? 19.234 -4.835 -24.032 1.00 92.19 115 LEU A O 1
ATOM 880 N N . THR A 1 116 ? 20.162 -4.735 -21.987 1.00 91.31 116 THR A N 1
ATOM 881 C CA . THR A 1 116 ? 20.322 -3.271 -21.925 1.00 91.31 116 THR A CA 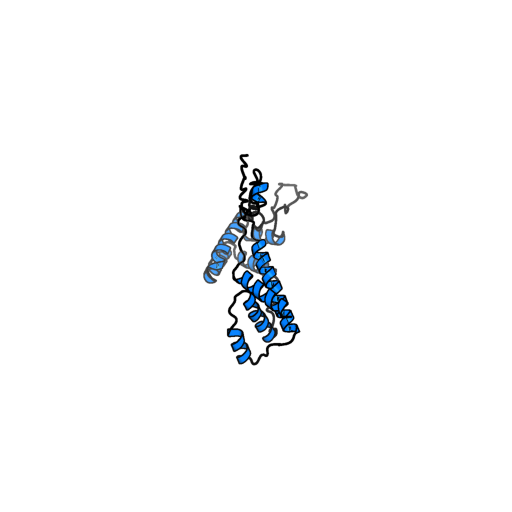1
ATOM 882 C C . THR A 1 116 ? 21.787 -2.832 -21.901 1.00 91.31 116 THR A C 1
ATOM 884 O O . THR A 1 116 ? 22.077 -1.683 -21.573 1.00 91.31 116 THR A O 1
ATOM 887 N N . ASP A 1 117 ? 22.721 -3.738 -22.206 1.00 91.50 117 ASP A N 1
ATOM 888 C CA . ASP A 1 117 ? 24.170 -3.507 -22.137 1.00 91.50 117 ASP A CA 1
ATOM 889 C C . ASP A 1 117 ? 24.622 -2.893 -20.789 1.00 91.50 117 ASP A C 1
ATOM 891 O O . ASP A 1 117 ? 25.493 -2.021 -20.720 1.00 91.50 117 ASP A O 1
ATOM 895 N N . GLY A 1 118 ? 24.003 -3.340 -19.692 1.00 89.12 118 GLY A N 1
ATOM 896 C CA . GLY A 1 118 ? 24.263 -2.866 -18.331 1.00 89.12 118 GLY A CA 1
ATOM 897 C C . GLY A 1 118 ? 23.659 -1.497 -17.991 1.00 89.12 118 GLY A C 1
ATOM 898 O O . GLY A 1 118 ? 24.030 -0.900 -16.977 1.00 89.12 118 GLY A O 1
ATOM 899 N N . GLU A 1 119 ? 22.762 -0.938 -18.814 1.00 91.31 119 GLU A N 1
ATOM 900 C CA . GLU A 1 119 ? 22.030 0.283 -18.450 1.00 91.31 119 GLU A CA 1
ATOM 901 C C . GLU A 1 119 ? 20.950 0.031 -17.380 1.00 91.31 119 GLU A C 1
ATOM 903 O O . GLU A 1 119 ? 20.687 0.934 -16.580 1.00 91.31 119 GLU A O 1
ATOM 908 N N . HIS A 1 120 ? 20.383 -1.180 -17.292 1.00 93.06 120 HIS A N 1
ATOM 909 C CA . HIS A 1 120 ? 19.380 -1.556 -16.287 1.00 93.06 120 HIS A CA 1
ATOM 910 C C . HIS A 1 120 ? 19.885 -1.366 -14.845 1.00 93.06 120 HIS A C 1
ATOM 912 O O . HIS A 1 120 ? 19.313 -0.581 -14.082 1.00 93.06 120 HIS A O 1
ATOM 918 N N . SER A 1 121 ? 20.994 -2.004 -14.470 1.00 91.25 121 SER A N 1
ATOM 919 C CA . SER A 1 121 ? 21.593 -1.885 -13.132 1.00 91.25 121 SER A CA 1
ATOM 920 C C . SER A 1 121 ? 21.963 -0.444 -12.780 1.00 91.25 121 SER A C 1
ATOM 922 O O . SER A 1 121 ? 21.762 0.003 -11.646 1.00 91.25 121 SER A O 1
ATOM 924 N N . ARG A 1 122 ? 22.442 0.335 -13.756 1.00 89.88 122 ARG A N 1
ATOM 925 C CA . ARG A 1 122 ? 22.748 1.763 -13.575 1.00 89.88 122 ARG A CA 1
ATOM 926 C C . ARG A 1 122 ? 21.497 2.573 -13.246 1.00 89.88 122 ARG A C 1
ATOM 928 O O . ARG A 1 122 ? 21.542 3.394 -12.328 1.00 89.88 122 ARG A O 1
ATOM 935 N N . ALA A 1 123 ? 20.396 2.319 -13.948 1.00 88.81 123 ALA A N 1
ATOM 936 C CA . ALA A 1 123 ? 19.114 2.963 -13.689 1.00 88.81 123 ALA A CA 1
ATOM 937 C C . ALA A 1 123 ? 18.571 2.607 -12.300 1.00 88.81 123 ALA A C 1
ATOM 939 O O . ALA A 1 123 ? 18.128 3.488 -11.564 1.00 88.81 123 ALA A O 1
ATOM 940 N N . MET A 1 124 ? 18.682 1.339 -11.897 1.00 87.81 124 MET A N 1
ATOM 941 C CA . MET A 1 124 ? 18.256 0.875 -10.574 1.00 87.81 124 MET A CA 1
ATOM 942 C C . MET A 1 124 ? 19.036 1.546 -9.435 1.00 87.81 124 MET A C 1
ATOM 944 O O . MET A 1 12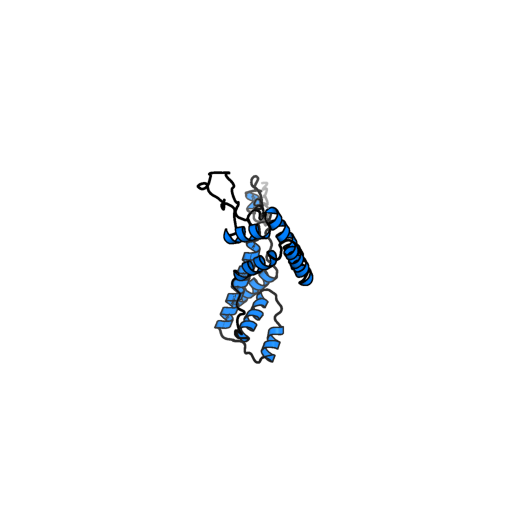4 ? 18.450 1.938 -8.424 1.00 87.81 124 MET A O 1
ATOM 948 N N . ILE A 1 125 ? 20.347 1.749 -9.602 1.00 88.06 125 ILE A N 1
ATOM 949 C CA . ILE A 1 125 ? 21.176 2.481 -8.630 1.00 88.06 125 ILE A CA 1
ATOM 950 C C . ILE A 1 125 ? 20.738 3.948 -8.523 1.00 88.06 125 ILE A C 1
ATOM 952 O O . ILE A 1 125 ? 20.692 4.500 -7.422 1.00 88.06 125 ILE A O 1
ATOM 956 N N . GLU A 1 126 ? 20.437 4.597 -9.649 1.00 86.06 126 GLU A N 1
ATOM 957 C CA . GLU A 1 126 ? 20.004 5.998 -9.677 1.00 86.06 126 GLU A CA 1
ATOM 958 C C . GLU A 1 126 ? 18.628 6.191 -9.024 1.00 86.06 126 GLU A C 1
ATOM 960 O O . GLU A 1 126 ? 18.445 7.143 -8.263 1.00 86.06 126 GLU A O 1
ATOM 965 N N . LEU A 1 127 ? 17.703 5.249 -9.233 1.00 81.19 127 LEU A N 1
ATOM 966 C CA . LEU A 1 127 ? 16.400 5.231 -8.566 1.00 81.19 127 LEU A CA 1
ATOM 967 C C . LEU A 1 127 ? 16.538 5.030 -7.048 1.00 81.19 127 LEU A C 1
ATOM 969 O O . LEU A 1 127 ? 15.926 5.767 -6.277 1.00 81.19 127 LEU A O 1
ATOM 973 N N . LYS A 1 128 ? 17.399 4.102 -6.606 1.00 79.25 128 LYS A N 1
ATOM 974 C CA . LYS A 1 128 ? 17.589 3.786 -5.179 1.00 79.25 128 LYS A CA 1
ATOM 975 C C . LYS A 1 128 ? 18.238 4.920 -4.380 1.00 79.25 128 LYS A C 1
ATOM 977 O O . LYS A 1 128 ? 17.884 5.140 -3.230 1.00 79.25 128 LYS A O 1
ATOM 982 N N . LYS A 1 129 ? 19.148 5.694 -4.984 1.00 73.44 129 LYS A N 1
ATOM 983 C CA . LYS A 1 129 ? 19.793 6.858 -4.334 1.00 73.44 129 LYS A CA 1
ATOM 984 C C . LYS A 1 129 ? 18.822 7.974 -3.924 1.00 73.44 129 LYS A C 1
ATOM 986 O O . LYS A 1 129 ? 19.218 8.877 -3.192 1.00 73.44 129 LYS A O 1
ATOM 991 N N . LYS A 1 130 ? 17.597 7.968 -4.452 1.00 63.66 130 LYS A N 1
ATOM 992 C CA . LYS A 1 130 ? 16.586 9.013 -4.247 1.00 63.66 130 LYS A CA 1
ATOM 993 C C . LYS A 1 130 ? 15.628 8.696 -3.096 1.00 63.66 130 LYS A C 1
ATOM 995 O O . LYS A 1 130 ? 14.930 9.601 -2.642 1.00 63.66 130 LYS A O 1
ATOM 1000 N N . GLU A 1 131 ? 15.594 7.452 -2.619 1.00 55.44 131 GLU A N 1
ATOM 1001 C CA . GLU A 1 131 ? 14.852 7.112 -1.408 1.00 55.44 131 GLU A CA 1
ATOM 1002 C C . GLU A 1 131 ? 15.615 7.637 -0.185 1.00 55.44 131 GLU A C 1
ATOM 1004 O O . GLU A 1 131 ? 16.833 7.453 -0.102 1.00 55.44 131 GLU A O 1
ATOM 1009 N N . PRO A 1 132 ? 14.946 8.329 0.758 1.00 51.91 132 PRO A N 1
ATOM 1010 C CA . PRO A 1 132 ? 15.592 8.689 2.006 1.00 51.91 132 PRO A CA 1
ATOM 1011 C C . PRO A 1 132 ? 16.008 7.393 2.697 1.00 51.91 132 PRO A C 1
ATOM 1013 O O . PRO A 1 132 ? 15.158 6.579 3.054 1.00 51.91 132 PRO A O 1
ATOM 1016 N N . GLU A 1 133 ? 17.315 7.204 2.878 1.00 48.84 133 GLU A N 1
ATOM 1017 C CA . GLU A 1 133 ? 17.832 6.153 3.742 1.00 48.84 133 GLU A CA 1
ATOM 1018 C C . GLU A 1 133 ? 17.163 6.324 5.108 1.00 48.84 133 GLU A C 1
ATOM 1020 O O . GLU A 1 133 ? 17.397 7.310 5.817 1.00 48.84 133 GLU A O 1
ATOM 1025 N N . VAL A 1 134 ? 16.272 5.392 5.451 1.00 47.31 134 VAL A N 1
ATOM 1026 C CA . VAL A 1 134 ? 15.729 5.281 6.799 1.00 47.31 134 VAL A CA 1
ATOM 1027 C C . VAL A 1 134 ? 16.928 4.953 7.665 1.00 47.31 134 VAL A C 1
ATOM 1029 O O . VAL A 1 134 ? 17.397 3.815 7.695 1.00 47.31 134 VAL A O 1
ATOM 1032 N N . LYS A 1 135 ? 17.491 5.987 8.293 1.00 45.81 135 LYS A N 1
ATOM 1033 C CA . LYS A 1 135 ? 18.583 5.817 9.239 1.00 45.81 135 LYS A CA 1
ATOM 1034 C C . LYS A 1 135 ? 18.125 4.773 10.258 1.00 45.81 135 LYS A C 1
ATOM 1036 O O . LYS A 1 135 ? 17.035 4.944 10.814 1.00 45.81 135 LYS A O 1
ATOM 1041 N N . PRO A 1 136 ? 18.902 3.706 10.493 1.00 45.31 136 PRO A N 1
ATOM 1042 C CA . PRO A 1 136 ? 18.623 2.830 11.614 1.00 45.31 136 PRO A CA 1
ATOM 1043 C C . PRO A 1 136 ? 18.626 3.715 12.860 1.00 45.31 136 PRO A C 1
ATOM 1045 O O . PRO A 1 136 ? 19.576 4.463 13.088 1.00 45.31 136 PRO A O 1
ATOM 1048 N N . LYS A 1 137 ? 17.517 3.724 13.602 1.00 53.62 137 LYS A N 1
ATOM 1049 C CA . LYS A 1 137 ? 17.474 4.382 14.904 1.00 53.62 137 LYS A CA 1
ATOM 1050 C C . LYS A 1 137 ? 18.512 3.689 15.785 1.00 53.62 137 LYS A C 1
ATOM 1052 O O . LYS A 1 137 ? 18.359 2.513 16.111 1.00 53.62 137 LYS A O 1
ATOM 1057 N N . ASP A 1 138 ? 19.590 4.398 16.090 1.00 46.56 138 ASP A N 1
ATOM 1058 C CA . ASP A 1 138 ? 20.629 3.941 17.001 1.00 46.56 138 ASP A CA 1
ATOM 1059 C C . ASP A 1 138 ? 20.028 3.755 18.402 1.00 46.56 138 ASP A C 1
ATOM 1061 O O . ASP A 1 138 ? 19.474 4.705 18.940 1.00 46.56 138 ASP A O 1
ATOM 1065 N N . ASN A 1 139 ? 20.152 2.544 18.968 1.00 49.22 139 ASN A N 1
ATOM 1066 C CA . ASN A 1 139 ? 20.065 2.187 20.397 1.00 49.22 139 ASN A CA 1
ATOM 1067 C C . ASN A 1 139 ? 19.257 3.145 21.308 1.00 49.22 139 ASN A C 1
ATOM 1069 O O . ASN A 1 139 ? 19.789 3.651 22.297 1.00 49.22 139 ASN A O 1
ATOM 1073 N N . GLU A 1 140 ? 17.981 3.377 20.992 1.00 57.50 140 GLU A N 1
ATOM 1074 C CA . GLU A 1 140 ? 17.037 4.030 21.905 1.00 57.50 140 GLU A CA 1
ATOM 1075 C C . GLU A 1 140 ? 16.682 3.053 23.046 1.00 57.50 140 GLU A C 1
ATOM 1077 O O . GLU A 1 140 ? 16.702 1.830 22.875 1.00 57.50 140 GLU A O 1
ATOM 1082 N N . ASP A 1 141 ? 16.453 3.603 24.239 1.00 73.44 141 ASP A N 1
ATOM 1083 C CA . ASP A 1 141 ? 16.405 2.915 25.527 1.00 73.44 141 ASP A CA 1
ATOM 1084 C C . ASP A 1 141 ? 15.624 1.590 25.498 1.00 73.44 141 ASP A C 1
ATOM 1086 O O . ASP A 1 141 ? 14.419 1.548 25.256 1.00 73.44 141 ASP A O 1
ATOM 1090 N N . ILE A 1 142 ? 16.295 0.483 25.843 1.00 79.69 142 ILE A N 1
ATOM 1091 C CA . ILE A 1 142 ? 15.706 -0.872 25.901 1.00 79.69 142 ILE A CA 1
ATOM 1092 C C . ILE A 1 142 ? 14.421 -0.892 26.750 1.00 79.69 142 ILE A C 1
ATOM 1094 O O . ILE A 1 142 ? 13.489 -1.639 26.467 1.00 79.69 142 ILE A O 1
ATOM 1098 N N . SER A 1 143 ? 14.337 -0.038 27.773 1.00 79.50 143 SER A N 1
ATOM 1099 C CA . SER A 1 143 ? 13.129 0.141 28.586 1.00 79.50 143 SER A CA 1
ATOM 1100 C C . SER A 1 143 ? 11.939 0.691 27.792 1.00 79.50 143 SER A C 1
ATOM 1102 O O . SER A 1 143 ? 10.813 0.228 27.981 1.00 79.50 143 SER A O 1
ATOM 1104 N N . GLU A 1 144 ? 12.175 1.667 26.916 1.00 79.62 144 GLU A N 1
ATOM 1105 C CA . GLU A 1 144 ? 11.151 2.261 26.056 1.00 79.62 144 GLU A CA 1
ATOM 1106 C C . GLU A 1 144 ? 10.699 1.257 24.991 1.00 79.62 144 GLU A C 1
ATOM 1108 O O . GLU A 1 144 ? 9.497 1.029 24.847 1.00 79.62 144 GLU A O 1
ATOM 1113 N N . LEU A 1 145 ? 11.639 0.542 24.364 1.00 83.06 145 LEU A N 1
ATOM 1114 C CA . LEU A 1 145 ? 11.336 -0.528 23.406 1.00 83.06 145 LEU A CA 1
ATOM 1115 C C . LEU A 1 145 ? 10.479 -1.638 24.031 1.00 83.06 145 LEU A C 1
ATOM 1117 O O . LEU A 1 145 ? 9.478 -2.057 23.454 1.00 83.06 145 LEU A O 1
ATOM 1121 N N . LEU A 1 146 ? 10.817 -2.091 25.242 1.00 85.38 146 LEU A N 1
ATOM 1122 C CA . LEU A 1 146 ? 10.015 -3.092 25.952 1.00 85.38 146 LEU A CA 1
ATOM 1123 C C . LEU A 1 146 ? 8.615 -2.562 26.305 1.00 85.38 146 LEU A C 1
ATOM 1125 O O . LEU A 1 146 ? 7.660 -3.334 26.288 1.00 85.38 146 LEU A O 1
ATOM 1129 N N . SER A 1 147 ? 8.470 -1.263 26.592 1.00 82.94 147 SER A N 1
ATOM 1130 C CA . SER A 1 147 ? 7.157 -0.641 26.828 1.00 82.94 147 SER A CA 1
ATOM 1131 C C . SER A 1 147 ? 6.308 -0.532 25.555 1.00 82.94 147 SER A C 1
ATOM 1133 O O . SER A 1 147 ? 5.084 -0.651 25.607 1.00 82.94 147 SER A O 1
ATOM 1135 N N . GLU A 1 148 ? 6.945 -0.333 24.401 1.00 82.69 148 GLU A N 1
ATOM 1136 C CA . GLU A 1 148 ? 6.284 -0.332 23.099 1.00 82.69 148 GLU A CA 1
ATOM 1137 C C . GLU A 1 148 ? 5.790 -1.736 22.738 1.00 82.69 148 GLU A C 1
ATOM 1139 O O . GLU A 1 148 ? 4.628 -1.900 22.371 1.00 82.69 148 GLU A O 1
ATOM 1144 N N . VAL A 1 149 ? 6.615 -2.763 22.953 1.00 86.94 149 VAL A N 1
ATOM 1145 C CA . VAL A 1 149 ? 6.206 -4.161 22.759 1.00 86.94 149 VAL A CA 1
ATOM 1146 C C . VAL A 1 149 ? 5.059 -4.535 23.698 1.00 86.94 149 VAL A C 1
ATOM 1148 O O . VAL A 1 149 ? 4.091 -5.133 23.242 1.00 86.94 149 VAL A O 1
ATOM 1151 N N . GLU A 1 150 ? 5.113 -4.142 24.975 1.00 85.94 150 GLU A N 1
ATOM 1152 C CA . GLU A 1 150 ? 4.033 -4.395 25.942 1.00 85.94 150 GLU A CA 1
ATOM 1153 C C . GLU A 1 150 ? 2.707 -3.747 25.506 1.00 85.94 150 GLU A C 1
ATOM 1155 O O . GLU A 1 150 ? 1.646 -4.342 25.673 1.00 85.94 150 GLU A O 1
ATOM 1160 N N . SER A 1 151 ? 2.747 -2.582 24.849 1.00 83.81 151 SER A N 1
ATOM 1161 C CA . SER A 1 151 ? 1.528 -1.941 24.334 1.00 83.81 151 SER A CA 1
ATOM 1162 C C . SER A 1 151 ? 0.821 -2.728 23.221 1.00 83.81 151 SER A C 1
ATOM 1164 O O . SER A 1 151 ? -0.374 -2.530 23.002 1.00 83.81 151 SER A O 1
ATOM 1166 N N . LEU A 1 152 ? 1.501 -3.680 22.568 1.00 86.12 152 LEU A N 1
ATOM 1167 C CA . LEU A 1 152 ? 0.879 -4.575 21.586 1.00 86.12 152 LEU A CA 1
ATOM 1168 C C . LEU A 1 152 ? -0.103 -5.576 22.219 1.00 86.12 152 LEU A C 1
ATOM 1170 O O . LEU A 1 152 ? -0.910 -6.163 21.494 1.00 86.12 152 LEU A O 1
ATOM 1174 N N . GLU A 1 153 ? -0.099 -5.741 23.545 1.00 85.88 153 GLU A N 1
ATOM 1175 C CA . GLU A 1 153 ? -1.103 -6.537 24.264 1.00 85.88 153 GLU A CA 1
ATOM 1176 C C . GLU A 1 153 ? -2.529 -6.046 23.969 1.00 85.88 153 GLU A C 1
ATOM 1178 O O . GLU A 1 153 ? -3.437 -6.852 23.761 1.00 85.88 153 GLU A O 1
ATOM 1183 N N . ASN A 1 154 ? -2.715 -4.726 23.823 1.00 84.06 154 ASN A N 1
ATOM 1184 C CA . ASN A 1 154 ? -3.996 -4.113 23.447 1.00 84.06 154 ASN A CA 1
ATOM 1185 C C . ASN A 1 154 ? -4.538 -4.639 22.108 1.00 84.06 154 ASN A C 1
ATOM 1187 O O . ASN A 1 154 ? -5.746 -4.646 21.872 1.00 84.06 154 ASN A O 1
ATOM 1191 N N . LEU A 1 155 ? -3.640 -5.070 21.221 1.00 83.56 155 LEU A N 1
ATOM 1192 C CA . LEU A 1 155 ? -3.946 -5.598 19.894 1.00 83.56 155 LEU A CA 1
ATOM 1193 C C . LEU A 1 155 ? -4.084 -7.131 19.894 1.00 83.56 155 LEU A C 1
ATOM 1195 O O . LEU A 1 155 ? -4.272 -7.724 18.831 1.00 83.56 155 LEU A O 1
ATOM 1199 N N . GLY A 1 156 ? -4.024 -7.770 21.067 1.00 80.31 156 GLY A N 1
ATOM 1200 C CA . GLY A 1 156 ? -4.148 -9.217 21.239 1.00 80.31 156 GLY A CA 1
ATOM 1201 C C . GLY A 1 156 ? -2.853 -9.993 20.991 1.00 80.31 156 GLY A C 1
ATOM 1202 O O . GLY A 1 156 ? -2.912 -11.195 20.735 1.00 80.31 156 GLY A O 1
ATOM 1203 N N . VAL A 1 157 ? -1.696 -9.327 21.028 1.00 87.06 157 VAL A N 1
ATOM 1204 C CA . VAL A 1 157 ? -0.382 -9.977 20.926 1.00 87.06 157 VAL A CA 1
ATOM 1205 C C . VAL A 1 157 ? 0.041 -10.485 22.306 1.00 87.06 157 VAL A C 1
ATOM 1207 O O . VAL A 1 157 ? -0.047 -9.752 23.286 1.00 87.06 157 VAL A O 1
ATOM 1210 N N . ASP A 1 158 ? 0.513 -11.731 22.394 1.00 87.25 158 ASP A N 1
ATOM 1211 C CA . ASP A 1 158 ? 1.069 -12.270 23.641 1.00 87.25 158 ASP A CA 1
ATOM 1212 C C . ASP A 1 158 ? 2.437 -11.634 23.934 1.00 87.25 158 ASP A C 1
ATOM 1214 O O . ASP A 1 158 ? 3.398 -11.808 23.182 1.00 87.25 158 ASP A O 1
ATOM 1218 N N . VAL A 1 159 ? 2.515 -10.894 25.039 1.00 89.00 159 VAL A N 1
ATOM 1219 C CA . VAL A 1 159 ? 3.717 -10.179 25.499 1.00 89.00 159 VAL A CA 1
ATOM 1220 C C . VAL A 1 159 ? 4.286 -10.763 26.791 1.00 89.00 159 VAL A C 1
ATOM 1222 O O . VAL A 1 159 ? 5.136 -10.149 27.433 1.00 89.00 159 VAL A O 1
ATOM 1225 N N . SER A 1 1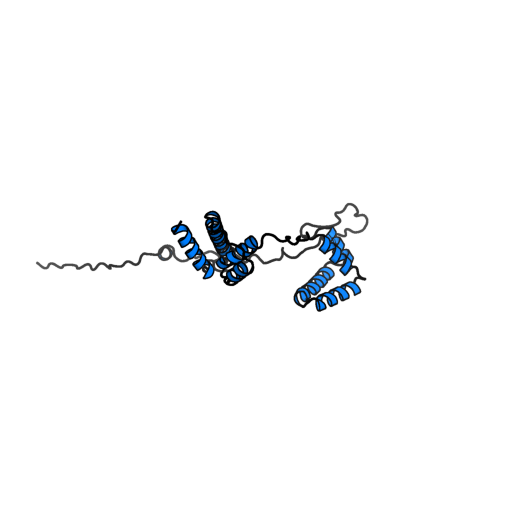60 ? 3.853 -11.960 27.191 1.00 87.69 160 SER A N 1
ATOM 1226 C CA . SER A 1 160 ? 4.265 -12.592 28.451 1.00 87.69 160 SER A CA 1
ATOM 1227 C C . SER A 1 160 ? 5.792 -12.736 28.588 1.00 87.69 160 SER A C 1
ATOM 1229 O O . SER A 1 160 ? 6.332 -12.531 29.676 1.00 87.69 160 SER A O 1
ATOM 1231 N N . PHE A 1 161 ? 6.500 -12.947 27.472 1.00 91.12 161 PHE A N 1
ATOM 1232 C CA . PHE A 1 161 ? 7.968 -12.998 27.404 1.00 91.12 161 PHE A CA 1
ATOM 1233 C C . PHE A 1 161 ? 8.672 -11.684 27.796 1.00 91.12 161 PHE A C 1
ATOM 1235 O O . PHE A 1 161 ? 9.823 -11.709 28.233 1.00 91.12 161 PHE A O 1
ATOM 1242 N N . VAL A 1 162 ? 8.017 -10.523 27.646 1.00 88.31 162 VAL A N 1
ATOM 1243 C CA . VAL A 1 162 ? 8.609 -9.203 27.950 1.00 88.31 162 VAL A CA 1
ATOM 1244 C C . VAL A 1 162 ? 8.986 -9.118 29.426 1.00 88.31 162 VAL A C 1
ATOM 1246 O O . VAL A 1 162 ? 9.981 -8.483 29.780 1.00 88.31 162 VAL A O 1
ATOM 1249 N N . LYS A 1 163 ? 8.231 -9.803 30.293 1.00 85.62 163 LYS A N 1
ATOM 1250 C CA . LYS A 1 163 ? 8.518 -9.896 31.724 1.00 85.62 163 LYS A CA 1
ATOM 1251 C C . LYS A 1 163 ? 9.842 -10.616 31.996 1.00 85.62 163 LYS A C 1
ATOM 1253 O O . LYS A 1 163 ? 10.653 -10.101 32.763 1.00 85.62 163 LYS A O 1
ATOM 1258 N N . ASP A 1 164 ? 10.080 -11.740 31.326 1.00 88.56 164 ASP A N 1
ATOM 1259 C CA . ASP A 1 164 ? 11.304 -12.535 31.483 1.00 88.56 164 ASP A CA 1
ATOM 1260 C C . ASP A 1 164 ? 12.526 -11.779 30.943 1.00 88.56 164 ASP A C 1
ATOM 1262 O O . ASP A 1 164 ? 13.591 -11.758 31.563 1.00 88.56 164 ASP A O 1
ATOM 1266 N N . VAL A 1 165 ? 12.365 -11.077 29.815 1.00 86.62 165 VAL A N 1
ATOM 1267 C CA . VAL A 1 165 ? 13.420 -10.226 29.242 1.00 86.62 165 VAL A CA 1
ATOM 1268 C C . VAL A 1 165 ? 13.765 -9.084 30.193 1.00 86.62 165 VAL A C 1
ATOM 1270 O O . VAL A 1 165 ? 14.940 -8.844 30.473 1.00 86.62 165 VAL A O 1
ATOM 1273 N N . ARG A 1 166 ? 12.750 -8.420 30.752 1.00 86.06 166 ARG A N 1
ATOM 1274 C CA . ARG A 1 166 ? 12.913 -7.341 31.728 1.00 86.06 166 ARG A CA 1
ATOM 1275 C C . ARG A 1 166 ? 13.696 -7.802 32.965 1.00 86.06 166 ARG A C 1
ATOM 1277 O O . ARG A 1 166 ? 14.575 -7.074 33.428 1.00 86.06 166 ARG A O 1
ATOM 1284 N N . GLU A 1 167 ? 13.413 -9.009 33.455 1.00 86.38 167 GLU A N 1
ATOM 1285 C CA . GLU A 1 167 ? 14.126 -9.633 34.576 1.00 86.38 167 GLU A CA 1
ATOM 1286 C C . GLU A 1 167 ? 15.574 -9.987 34.208 1.00 86.38 167 GLU A C 1
ATOM 1288 O O . GLU A 1 167 ? 16.498 -9.645 34.945 1.00 86.38 167 GLU A O 1
ATOM 1293 N N . SER A 1 168 ? 15.797 -10.574 33.028 1.00 86.44 168 SER A N 1
ATOM 1294 C CA . SER A 1 168 ? 17.140 -10.936 32.551 1.00 86.44 168 SER A CA 1
ATOM 1295 C C . SER A 1 168 ? 18.060 -9.729 32.323 1.00 86.44 168 SER A C 1
ATOM 1297 O O . SER A 1 168 ? 19.272 -9.832 32.510 1.00 86.44 168 SER A O 1
ATOM 1299 N N . MET A 1 169 ? 17.491 -8.579 31.947 1.00 82.12 169 MET A N 1
ATOM 1300 C CA . MET A 1 169 ? 18.227 -7.349 31.639 1.00 82.12 169 MET A CA 1
ATOM 1301 C C . MET A 1 169 ? 18.246 -6.337 32.794 1.00 82.12 169 MET A C 1
ATOM 1303 O O . MET A 1 169 ? 18.800 -5.252 32.633 1.00 82.12 169 MET A O 1
ATOM 1307 N N . ALA A 1 170 ? 17.660 -6.671 33.951 1.00 82.19 170 ALA A N 1
ATOM 1308 C CA . ALA A 1 170 ? 17.559 -5.795 35.123 1.00 82.19 170 ALA A CA 1
ATOM 1309 C C . ALA A 1 170 ? 16.956 -4.399 34.823 1.00 82.19 170 ALA A C 1
ATOM 1311 O O . ALA A 1 170 ? 17.384 -3.386 35.381 1.00 82.19 170 ALA A O 1
ATOM 1312 N N . VAL A 1 171 ? 15.949 -4.336 33.942 1.00 79.19 171 VAL A N 1
ATOM 1313 C CA . VAL A 1 171 ? 15.281 -3.085 33.535 1.00 79.19 171 VAL A CA 1
ATOM 1314 C C . VAL A 1 171 ? 13.999 -2.879 34.351 1.00 79.19 171 VAL A C 1
ATOM 1316 O O . VAL A 1 171 ? 13.099 -3.707 34.325 1.00 79.19 171 VAL A O 1
ATOM 1319 N N . ASN A 1 172 ? 13.833 -1.761 35.057 1.00 74.12 172 ASN A N 1
ATOM 1320 C CA . ASN A 1 172 ? 12.630 -1.540 35.879 1.00 74.12 172 ASN A CA 1
ATOM 1321 C C . ASN A 1 172 ? 11.443 -0.994 35.071 1.00 74.12 172 ASN A C 1
ATOM 1323 O O . ASN A 1 172 ? 11.624 -0.222 34.131 1.00 74.12 172 ASN A O 1
ATOM 1327 N N . LYS A 1 173 ? 10.210 -1.384 35.435 1.00 72.44 173 LYS A N 1
ATOM 1328 C CA . LYS A 1 173 ? 8.987 -0.788 34.865 1.00 72.44 173 LYS A CA 1
ATOM 1329 C C . LYS A 1 173 ? 8.709 0.529 35.575 1.00 72.44 173 LYS A C 1
ATOM 1331 O O . LYS A 1 173 ? 8.676 0.567 36.803 1.00 72.44 173 LYS A O 1
ATOM 1336 N N . ALA A 1 174 ? 8.522 1.599 34.808 1.00 68.50 174 ALA A N 1
ATOM 1337 C CA . ALA A 1 174 ? 8.059 2.862 35.358 1.00 68.50 174 ALA A CA 1
ATOM 1338 C C . ALA A 1 174 ? 6.613 2.675 35.846 1.00 68.50 174 ALA A C 1
ATOM 1340 O O . ALA A 1 174 ? 5.706 2.495 35.036 1.00 68.50 174 ALA A O 1
ATOM 1341 N N . ASN A 1 175 ? 6.407 2.685 37.163 1.00 68.62 175 ASN A N 1
ATOM 1342 C CA . ASN A 1 175 ? 5.095 2.546 37.812 1.00 68.62 175 ASN A CA 1
ATOM 1343 C C . ASN A 1 175 ? 4.563 3.909 38.295 1.00 68.62 175 ASN A C 1
ATOM 1345 O O . ASN A 1 175 ? 4.011 4.010 39.389 1.00 68.62 175 ASN A O 1
ATOM 1349 N N . ASP A 1 176 ? 4.803 4.972 37.528 1.00 78.38 176 ASP A N 1
ATOM 1350 C CA . ASP A 1 176 ? 4.321 6.311 37.868 1.00 78.38 176 ASP A CA 1
ATOM 1351 C C . ASP A 1 176 ? 2.868 6.501 37.395 1.00 78.38 176 ASP A C 1
ATOM 1353 O O . ASP A 1 176 ? 2.407 5.833 36.471 1.00 78.38 176 ASP A O 1
ATOM 1357 N N . ILE A 1 177 ? 2.130 7.442 37.984 1.00 81.31 177 ILE A N 1
ATOM 1358 C CA . ILE A 1 177 ? 0.769 7.790 37.535 1.00 81.31 177 ILE A CA 1
ATOM 1359 C C . ILE A 1 177 ? 0.790 8.172 36.051 1.00 81.31 177 ILE A C 1
ATOM 1361 O O . ILE A 1 177 ? -0.113 7.808 35.299 1.00 81.31 177 ILE A O 1
ATOM 1365 N N . GLN A 1 178 ? 1.863 8.836 35.614 1.00 81.69 178 GLN A N 1
ATOM 1366 C CA . GLN A 1 178 ? 2.067 9.176 34.213 1.00 81.69 178 GLN A CA 1
ATOM 1367 C C . GLN A 1 178 ? 2.093 7.935 33.309 1.00 81.69 178 GLN A C 1
ATOM 1369 O O . GLN A 1 178 ? 1.448 7.948 32.268 1.00 81.69 178 GLN A O 1
ATOM 1374 N N . SER A 1 179 ? 2.736 6.834 33.715 1.00 78.12 179 SER A N 1
ATOM 1375 C CA . SER A 1 179 ? 2.788 5.627 32.878 1.00 78.12 179 SER A CA 1
ATOM 1376 C C . SER A 1 179 ? 1.436 4.914 32.792 1.00 78.12 179 SER A C 1
ATOM 1378 O O . SER A 1 179 ? 1.103 4.347 31.750 1.00 78.12 179 SER A O 1
ATOM 1380 N N . HIS A 1 180 ? 0.616 4.990 33.845 1.00 79.88 180 HIS A N 1
ATOM 1381 C CA . HIS A 1 180 ? -0.771 4.523 33.806 1.00 79.88 180 HIS A CA 1
ATOM 1382 C C . HIS A 1 180 ? -1.641 5.360 32.858 1.00 79.88 180 HIS A C 1
ATOM 1384 O O . HIS A 1 180 ? -2.424 4.796 32.089 1.00 79.88 180 HIS A O 1
ATOM 1390 N N . LEU A 1 181 ? -1.486 6.687 32.881 1.00 84.81 181 LEU A N 1
ATOM 1391 C CA . LEU A 1 181 ? -2.174 7.590 31.957 1.00 84.81 181 LEU A CA 1
ATOM 1392 C C . LEU A 1 181 ? -1.726 7.364 30.511 1.00 84.81 181 LEU A C 1
ATOM 1394 O O . LEU A 1 181 ? -2.571 7.300 29.621 1.00 84.81 181 LEU A O 1
ATOM 1398 N N . ASP A 1 182 ? -0.429 7.168 30.282 1.00 85.25 182 ASP A N 1
ATOM 1399 C CA . ASP A 1 182 ? 0.122 6.894 28.955 1.00 85.25 182 ASP A CA 1
ATOM 1400 C C . ASP A 1 182 ? -0.397 5.559 28.404 1.00 85.25 182 ASP A C 1
ATOM 1402 O O . ASP A 1 182 ? -0.795 5.482 27.241 1.00 85.25 182 ASP A O 1
ATOM 1406 N N . MET A 1 183 ? -0.470 4.515 29.239 1.00 82.25 183 MET A N 1
ATOM 1407 C CA . MET A 1 183 ? -1.031 3.216 28.854 1.00 82.25 183 MET A CA 1
ATOM 1408 C C . MET A 1 183 ? -2.522 3.319 28.504 1.00 82.25 183 MET A C 1
ATOM 1410 O O . MET A 1 183 ? -2.958 2.791 27.481 1.00 82.25 183 MET A O 1
ATOM 1414 N N . SER A 1 184 ? -3.302 4.041 29.316 1.00 86.25 184 SER A N 1
ATOM 1415 C CA . SER A 1 184 ? -4.723 4.285 29.045 1.00 86.25 184 SER A CA 1
ATOM 1416 C C . SER A 1 184 ? -4.921 5.117 27.771 1.00 86.25 184 SER A C 1
ATOM 1418 O O . SER A 1 184 ? -5.770 4.787 26.942 1.00 86.25 184 SER A O 1
ATOM 1420 N N . GLY A 1 185 ? -4.089 6.141 27.557 1.00 88.75 185 GLY A N 1
ATOM 1421 C CA . GLY A 1 185 ? -4.081 6.949 26.339 1.00 88.75 185 GLY A CA 1
ATOM 1422 C C . GLY A 1 185 ? -3.800 6.112 25.090 1.00 88.75 185 GLY A C 1
ATOM 1423 O O . GLY A 1 185 ? -4.528 6.227 24.103 1.00 88.75 185 GLY A O 1
ATOM 1424 N N . ARG A 1 186 ? -2.809 5.212 25.150 1.00 89.19 186 ARG A N 1
ATOM 1425 C CA . ARG A 1 186 ? -2.508 4.262 24.066 1.00 89.19 186 ARG A CA 1
ATOM 1426 C C . ARG A 1 186 ? -3.679 3.322 23.791 1.00 89.19 186 ARG A C 1
ATOM 1428 O O . ARG A 1 186 ? -4.102 3.230 22.646 1.00 89.19 186 ARG A O 1
ATOM 1435 N N . ALA A 1 187 ? -4.278 2.721 24.821 1.00 89.62 187 ALA A N 1
ATOM 1436 C CA . ALA A 1 187 ? -5.434 1.836 24.660 1.00 89.62 187 ALA A CA 1
ATOM 1437 C C . ALA A 1 187 ? -6.629 2.531 23.974 1.00 89.62 187 ALA A C 1
ATOM 1439 O O . ALA A 1 187 ? -7.297 1.936 23.126 1.00 89.62 187 ALA A O 1
ATOM 1440 N N . VAL A 1 188 ? -6.878 3.810 24.282 1.00 92.25 188 VAL A N 1
ATOM 1441 C CA . VAL A 1 188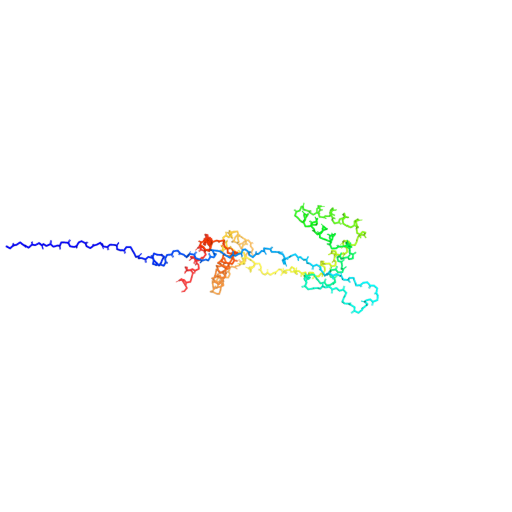 ? -7.904 4.622 23.603 1.00 92.25 188 VAL A CA 1
ATOM 1442 C C . VAL A 1 188 ? -7.539 4.878 22.138 1.00 92.25 188 VAL A C 1
ATOM 1444 O O . VAL A 1 188 ? -8.400 4.755 21.263 1.00 92.25 188 VAL A O 1
ATOM 1447 N N . MET A 1 189 ? -6.277 5.211 21.850 1.00 92.94 189 MET A N 1
ATOM 1448 C CA . MET A 1 189 ? -5.803 5.401 20.475 1.00 92.94 189 MET A CA 1
ATOM 1449 C C . MET A 1 189 ? -5.894 4.107 19.656 1.00 92.94 189 MET A C 1
ATOM 1451 O O . MET A 1 189 ? -6.349 4.143 18.511 1.00 92.94 189 MET A O 1
ATOM 1455 N N . ASP A 1 190 ? -5.534 2.967 20.242 1.00 91.88 190 ASP A N 1
ATOM 1456 C CA . ASP A 1 190 ? -5.623 1.649 19.614 1.00 91.88 190 ASP A CA 1
ATOM 1457 C C . ASP A 1 190 ? -7.077 1.267 19.331 1.00 91.88 190 ASP A C 1
ATOM 1459 O O . ASP A 1 190 ? -7.404 0.825 18.226 1.00 91.88 190 ASP A O 1
ATOM 1463 N N . LEU A 1 191 ? -7.982 1.516 20.282 1.00 92.50 191 LEU A N 1
ATOM 1464 C CA . LEU A 1 191 ? -9.413 1.297 20.093 1.00 92.50 191 LEU A CA 1
ATOM 1465 C C . LEU A 1 191 ? -9.960 2.156 18.949 1.00 92.50 191 LEU A C 1
ATOM 1467 O O . LEU A 1 191 ? -10.655 1.644 18.068 1.00 92.50 191 LEU A O 1
ATOM 1471 N N . ALA A 1 192 ? -9.607 3.442 18.919 1.00 93.31 192 ALA A N 1
ATOM 1472 C CA . ALA A 1 192 ? -9.988 4.344 17.839 1.00 93.31 192 ALA A CA 1
ATOM 1473 C C . ALA A 1 192 ? -9.417 3.880 16.491 1.00 93.31 192 ALA A C 1
ATOM 1475 O O . ALA A 1 192 ? -10.115 3.925 15.480 1.00 93.31 192 ALA A O 1
ATOM 1476 N N . ARG A 1 193 ? -8.178 3.375 16.463 1.00 92.06 193 ARG A N 1
ATOM 1477 C CA . ARG A 1 193 ? -7.546 2.817 15.261 1.00 92.06 193 ARG A CA 1
ATOM 1478 C C . ARG A 1 193 ? -8.273 1.568 14.766 1.00 92.06 193 ARG A C 1
ATOM 1480 O O . ARG A 1 193 ? -8.511 1.463 13.563 1.00 92.06 193 ARG A O 1
ATOM 1487 N N . LEU A 1 194 ? -8.650 0.642 15.650 1.00 91.00 194 LEU A N 1
ATOM 1488 C CA . LEU A 1 194 ? -9.420 -0.559 15.295 1.00 91.00 194 LEU A CA 1
ATOM 1489 C C . LEU A 1 194 ? -10.809 -0.195 14.754 1.00 91.00 194 LEU A C 1
ATOM 1491 O O . LEU A 1 194 ? -11.202 -0.682 13.691 1.00 91.00 194 LEU A O 1
ATOM 1495 N N . GLN A 1 195 ? -11.513 0.716 15.428 1.00 91.94 195 GLN A N 1
ATOM 1496 C CA . GLN A 1 195 ? -12.812 1.229 14.990 1.00 91.94 195 GLN A CA 1
ATOM 1497 C C . GLN A 1 195 ? -12.714 1.937 13.644 1.00 91.94 195 GLN A C 1
ATOM 1499 O O . GLN A 1 195 ? -13.507 1.663 12.744 1.00 91.94 195 GLN A O 1
ATOM 1504 N N . HIS A 1 196 ? -11.725 2.817 13.488 1.00 91.81 196 HIS A N 1
ATOM 1505 C CA . HIS A 1 196 ? -11.483 3.525 12.243 1.00 91.81 196 HIS A CA 1
ATOM 1506 C C . HIS A 1 196 ? -11.192 2.534 11.126 1.00 91.81 196 HIS A C 1
ATOM 1508 O O . HIS A 1 196 ? -11.877 2.581 10.117 1.00 91.81 196 HIS A O 1
ATOM 1514 N N . LYS A 1 197 ? -10.274 1.580 11.326 1.00 89.56 197 LYS A N 1
ATOM 1515 C CA . LYS A 1 197 ? -9.961 0.540 10.338 1.00 89.56 197 LYS A CA 1
ATOM 1516 C C . LYS A 1 197 ? -11.204 -0.239 9.920 1.00 89.56 197 LYS A C 1
ATOM 1518 O O . LYS A 1 197 ? -11.342 -0.521 8.738 1.00 89.56 197 LYS A O 1
ATOM 1523 N N . ARG A 1 198 ? -12.093 -0.594 10.854 1.00 88.38 198 ARG A N 1
ATOM 1524 C CA . ARG A 1 198 ? -13.344 -1.307 10.551 1.00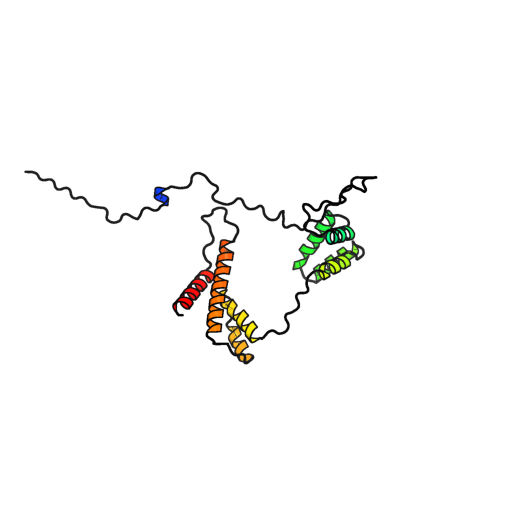 88.38 198 ARG A CA 1
ATOM 1525 C C . ARG A 1 198 ? -14.328 -0.436 9.768 1.00 88.38 198 ARG A C 1
ATOM 1527 O O . ARG A 1 198 ? -14.927 -0.911 8.811 1.00 88.38 198 ARG A O 1
ATOM 1534 N N . LEU A 1 199 ? -14.511 0.816 10.184 1.00 85.62 199 LEU A N 1
ATOM 1535 C CA . LEU A 1 199 ? -15.500 1.737 9.614 1.00 85.62 199 LEU A CA 1
ATOM 1536 C C . LEU A 1 199 ? -15.034 2.403 8.312 1.00 85.62 199 LEU A C 1
ATOM 1538 O O . LEU A 1 199 ? -15.873 2.834 7.530 1.00 85.62 199 LEU A O 1
ATOM 1542 N N . SER A 1 200 ? -13.724 2.488 8.081 1.00 85.81 200 SER A N 1
ATOM 1543 C CA . SER A 1 200 ? -13.119 3.031 6.862 1.00 85.81 200 SER A CA 1
ATOM 1544 C C . SER A 1 200 ? -12.900 1.981 5.775 1.00 85.81 200 SER A C 1
ATOM 1546 O O . SER A 1 200 ? -12.417 2.325 4.696 1.00 85.81 200 SER A O 1
ATOM 1548 N N . GLN A 1 201 ? -13.257 0.715 6.032 1.00 80.62 201 GLN A N 1
ATOM 1549 C CA . GLN A 1 201 ? -13.297 -0.292 4.976 1.00 80.62 201 GLN A CA 1
ATOM 1550 C C . GLN A 1 201 ? -14.233 0.159 3.850 1.00 80.62 201 GLN A C 1
ATOM 1552 O O . GLN A 1 201 ? -15.220 0.856 4.117 1.00 80.62 201 GLN A O 1
ATOM 1557 N N . PRO A 1 202 ? -13.950 -0.246 2.598 1.00 74.06 202 PRO A N 1
ATOM 1558 C CA . PRO A 1 202 ? -14.843 0.043 1.495 1.00 74.06 202 PRO A CA 1
ATOM 1559 C C . PRO A 1 202 ? -16.263 -0.422 1.856 1.00 74.06 202 PRO A C 1
ATOM 1561 O O . PRO A 1 202 ? -16.443 -1.521 2.394 1.00 74.06 202 PRO A O 1
ATOM 1564 N N . PRO A 1 203 ? -17.269 0.429 1.612 1.00 68.56 203 PRO A N 1
ATOM 1565 C CA . PRO A 1 203 ? -18.645 0.152 1.986 1.00 68.56 203 PRO A CA 1
ATOM 1566 C C . PRO A 1 203 ? -19.116 -1.150 1.315 1.00 68.56 203 PRO A C 1
ATOM 1568 O O . PRO A 1 203 ? -18.897 -1.332 0.114 1.00 68.56 203 PRO A O 1
ATOM 1571 N N . PRO A 1 204 ? -19.789 -2.053 2.045 1.00 68.38 204 PRO A N 1
ATOM 1572 C CA . PRO A 1 204 ? -20.404 -3.222 1.431 1.00 68.38 204 PRO A CA 1
ATOM 1573 C C . PRO A 1 204 ? -21.488 -2.797 0.427 1.00 68.38 204 PRO A C 1
ATOM 1575 O O . PRO A 1 204 ? -22.119 -1.747 0.572 1.00 68.38 204 PRO A O 1
ATOM 1578 N N . VAL A 1 205 ? -21.753 -3.654 -0.567 1.00 69.12 205 VAL A N 1
ATOM 1579 C CA . VAL A 1 205 ? -22.790 -3.444 -1.606 1.00 69.12 205 VAL A CA 1
ATOM 1580 C C . VAL A 1 205 ? -24.185 -3.233 -1.001 1.00 69.12 205 VAL A C 1
ATOM 1582 O O . VAL A 1 205 ? -25.062 -2.645 -1.624 1.00 69.12 205 VAL A O 1
ATOM 1585 N N . THR A 1 206 ? -24.391 -3.682 0.233 1.00 70.38 206 THR A N 1
ATOM 1586 C CA . THR A 1 206 ? -25.562 -3.349 1.043 1.00 70.38 206 THR A CA 1
ATOM 1587 C C . THR A 1 206 ? -25.106 -2.732 2.361 1.00 70.38 206 THR A C 1
ATOM 1589 O O . THR A 1 206 ? -24.482 -3.422 3.168 1.00 70.38 206 THR A O 1
ATOM 1592 N N . LEU A 1 207 ? -25.464 -1.469 2.620 1.00 65.50 207 LEU A N 1
ATOM 1593 C CA . LEU A 1 207 ? -25.132 -0.713 3.842 1.00 65.50 207 LEU A CA 1
ATOM 1594 C C . LEU A 1 207 ? -25.637 -1.370 5.141 1.00 65.50 207 LEU A C 1
ATOM 1596 O O . LEU A 1 207 ? -25.213 -1.000 6.229 1.00 65.50 207 LEU A O 1
ATOM 1600 N N . THR A 1 208 ? -26.525 -2.359 5.048 1.00 70.75 208 THR A N 1
ATOM 1601 C CA . THR A 1 208 ? -26.987 -3.174 6.179 1.00 70.75 208 THR A CA 1
ATOM 1602 C C . THR A 1 208 ? -25.992 -4.259 6.605 1.00 70.75 208 THR A C 1
ATOM 1604 O O . THR A 1 208 ? -26.179 -4.860 7.658 1.00 70.75 208 THR A O 1
ATOM 1607 N N . GLN A 1 209 ? -24.947 -4.528 5.817 1.00 70.44 209 GLN A N 1
ATOM 1608 C CA . GLN A 1 209 ? -23.938 -5.567 6.073 1.00 70.44 209 GLN A CA 1
ATOM 1609 C C . GLN A 1 209 ? -22.599 -4.987 6.561 1.00 70.44 209 GLN A C 1
ATOM 1611 O O . GLN A 1 209 ? -21.534 -5.489 6.204 1.00 70.44 209 GLN A O 1
ATOM 1616 N N . VAL A 1 210 ? -22.623 -3.914 7.359 1.00 71.94 210 VAL A N 1
ATOM 1617 C CA . VAL A 1 210 ? -21.396 -3.374 7.973 1.00 71.94 210 VAL A CA 1
ATOM 1618 C C . VAL A 1 210 ? -20.764 -4.447 8.874 1.00 71.94 210 VAL A C 1
ATOM 1620 O O . VAL A 1 210 ? -21.488 -5.088 9.642 1.00 71.94 210 VAL A O 1
ATOM 1623 N N . PRO A 1 211 ? -19.436 -4.658 8.807 1.00 78.75 211 PRO A N 1
ATOM 1624 C CA . PRO A 1 211 ? -18.759 -5.624 9.662 1.00 78.75 211 PRO A CA 1
ATOM 1625 C C . PRO A 1 211 ? -18.984 -5.301 11.141 1.00 78.75 211 PRO A C 1
ATOM 1627 O O . PRO A 1 211 ? -18.820 -4.162 11.584 1.00 78.75 211 PRO A O 1
ATOM 1630 N N . ALA A 1 212 ? -19.357 -6.326 11.907 1.00 86.25 212 ALA A N 1
ATOM 1631 C CA . ALA A 1 212 ? -19.494 -6.229 13.353 1.00 86.25 212 ALA A CA 1
ATOM 1632 C C . ALA A 1 212 ? -18.127 -5.964 14.027 1.00 86.25 212 ALA A C 1
ATOM 1634 O O . ALA A 1 212 ? -17.082 -6.249 13.432 1.00 86.25 212 ALA A O 1
ATOM 1635 N N . PRO A 1 213 ? -18.113 -5.436 15.265 1.00 89.31 213 PRO A N 1
ATOM 1636 C CA . PRO A 1 213 ? -16.886 -5.286 16.040 1.00 89.31 213 PRO A CA 1
ATOM 1637 C C . PRO A 1 213 ? -16.122 -6.601 16.187 1.00 89.31 213 PRO A C 1
ATOM 1639 O O . PRO A 1 213 ? -16.715 -7.649 16.446 1.00 89.31 213 PRO A O 1
ATOM 1642 N N . ALA A 1 214 ? -14.798 -6.541 16.050 1.00 89.44 214 ALA A N 1
ATOM 1643 C CA . ALA A 1 214 ? -13.946 -7.699 16.300 1.00 89.44 214 ALA A CA 1
ATOM 1644 C C . ALA A 1 214 ? -13.904 -8.028 17.802 1.00 89.44 214 ALA A C 1
ATOM 1646 O O . ALA A 1 214 ? -14.044 -7.140 18.641 1.00 89.44 214 ALA A O 1
ATOM 1647 N N . VAL A 1 215 ? -13.635 -9.290 18.155 1.00 90.44 215 VAL A N 1
ATOM 1648 C CA . VAL A 1 215 ? -13.542 -9.719 19.567 1.00 90.44 215 VAL A CA 1
ATOM 1649 C C . VAL A 1 215 ? -12.497 -8.894 20.328 1.00 90.44 215 VAL A C 1
ATOM 1651 O O . VAL A 1 215 ? -12.784 -8.392 21.412 1.00 90.44 215 VAL A O 1
ATOM 1654 N N . VAL A 1 216 ? -11.332 -8.664 19.717 1.00 90.19 216 VAL A N 1
ATOM 1655 C CA . VAL A 1 216 ? -10.261 -7.825 20.284 1.00 90.19 216 VAL A CA 1
ATOM 1656 C C . VAL A 1 216 ? -10.743 -6.391 20.519 1.00 90.19 216 VAL A C 1
ATOM 1658 O O . VAL A 1 216 ? -10.521 -5.836 21.588 1.00 90.19 216 VAL A O 1
ATOM 1661 N N . GLU A 1 217 ? -11.485 -5.812 19.568 1.00 91.94 217 GLU A N 1
ATOM 1662 C CA . GLU A 1 217 ? -12.060 -4.468 19.706 1.00 91.94 217 GLU A CA 1
ATOM 1663 C C . GLU A 1 217 ? -13.053 -4.403 20.877 1.00 91.94 217 GLU A C 1
ATOM 1665 O O . GLU A 1 217 ? -13.016 -3.466 21.671 1.00 91.94 217 GLU A O 1
ATOM 1670 N N . THR A 1 218 ? -13.917 -5.414 21.027 1.00 91.69 218 THR A N 1
ATOM 1671 C CA . THR A 1 218 ? -14.879 -5.470 22.139 1.00 91.69 218 THR A CA 1
ATOM 1672 C C . THR A 1 218 ? -14.210 -5.654 23.497 1.00 91.69 218 THR A C 1
ATOM 1674 O O . THR A 1 218 ? -14.634 -5.036 24.472 1.00 91.69 218 THR A O 1
ATOM 1677 N N . GLN A 1 219 ? -13.153 -6.467 23.569 1.00 90.94 219 GLN A N 1
ATOM 1678 C CA . GLN A 1 219 ? -12.380 -6.676 24.793 1.00 90.94 219 GLN A CA 1
ATOM 1679 C C . GLN A 1 219 ? -11.626 -5.405 25.185 1.00 90.94 219 GLN A C 1
ATOM 1681 O O . GLN A 1 219 ? -11.726 -4.970 26.330 1.00 90.94 219 GLN A O 1
ATOM 1686 N N . LEU A 1 220 ? -10.951 -4.762 24.227 1.00 91.38 220 LEU A N 1
ATOM 1687 C CA . LEU A 1 220 ? -10.245 -3.504 24.453 1.00 91.38 220 LEU A CA 1
ATOM 1688 C C . LEU A 1 220 ? -11.207 -2.393 24.890 1.00 91.38 220 LEU A C 1
ATOM 1690 O O . LEU A 1 220 ? -10.913 -1.677 25.842 1.00 91.38 220 LEU A O 1
ATOM 1694 N N . ALA A 1 221 ? -12.387 -2.289 24.270 1.00 92.38 221 ALA A N 1
ATOM 1695 C CA . ALA A 1 221 ? -13.424 -1.349 24.695 1.00 92.38 221 ALA A CA 1
ATOM 1696 C C . ALA A 1 221 ? -13.878 -1.596 26.143 1.00 92.38 221 ALA A C 1
ATOM 1698 O O . ALA A 1 221 ? -14.013 -0.647 26.915 1.00 92.38 221 ALA A O 1
ATOM 1699 N N . GLY A 1 222 ? -14.067 -2.863 26.527 1.00 90.75 222 GLY A N 1
ATOM 1700 C CA . GLY A 1 222 ? -14.386 -3.243 27.904 1.00 90.75 222 GLY A CA 1
ATOM 1701 C C . GLY A 1 222 ? -13.276 -2.872 28.890 1.00 90.75 222 GLY A C 1
ATOM 1702 O O . GLY A 1 222 ? -13.561 -2.301 29.942 1.00 90.75 222 GLY A O 1
ATOM 1703 N N . ASN A 1 223 ? -12.016 -3.128 28.530 1.00 88.12 223 ASN A N 1
ATOM 1704 C CA . ASN A 1 223 ? -10.849 -2.789 29.348 1.00 88.12 223 ASN A CA 1
ATOM 1705 C C . ASN A 1 223 ? -10.706 -1.274 29.529 1.00 88.12 223 ASN A C 1
ATOM 1707 O O . ASN A 1 223 ? -10.545 -0.809 30.654 1.00 88.12 223 ASN A O 1
ATOM 1711 N N . VAL A 1 224 ? -10.831 -0.495 28.449 1.00 90.50 224 VAL A N 1
ATOM 1712 C CA . VAL A 1 224 ? -10.800 0.976 28.492 1.00 90.50 224 VAL A CA 1
ATOM 1713 C C . VAL A 1 224 ? -11.925 1.512 29.377 1.00 90.50 224 VAL A C 1
ATOM 1715 O O . VAL A 1 224 ? -11.685 2.373 30.220 1.00 90.50 224 VAL A O 1
ATOM 1718 N N . GLN A 1 225 ? -13.144 0.979 29.246 1.00 91.56 225 GLN A N 1
ATOM 171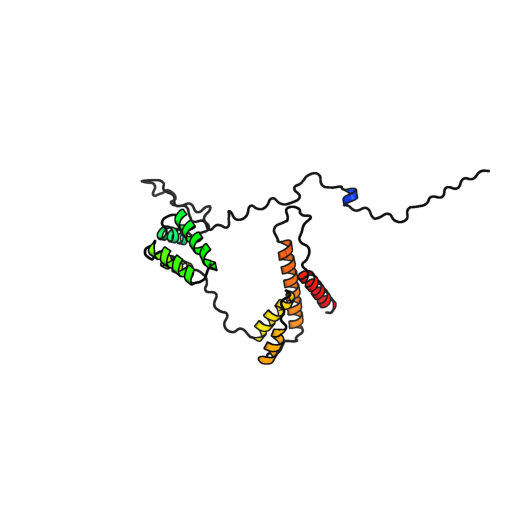9 C CA . GLN A 1 225 ? -14.270 1.384 30.088 1.00 91.56 225 GLN A CA 1
ATOM 1720 C C . GLN A 1 225 ? -14.003 1.109 31.574 1.00 91.56 225 GLN A C 1
ATOM 1722 O O . GLN A 1 225 ? -14.304 1.959 32.410 1.00 91.56 225 GLN A O 1
ATOM 1727 N N . GLN A 1 226 ? -13.441 -0.056 31.910 1.00 87.69 226 GLN A N 1
ATOM 1728 C CA . GLN A 1 226 ? -13.084 -0.387 33.290 1.00 87.69 226 GLN A CA 1
ATOM 1729 C C . GLN A 1 226 ? -11.990 0.538 33.820 1.00 87.69 226 GLN A C 1
ATOM 1731 O O . GLN A 1 226 ? -12.172 1.123 34.881 1.00 87.69 226 GLN A O 1
ATOM 1736 N N . GLN A 1 227 ? -10.906 0.724 33.062 1.00 85.00 227 GLN A N 1
ATOM 1737 C CA . GLN A 1 227 ? -9.787 1.584 33.449 1.00 85.00 227 GLN A CA 1
ATOM 1738 C C . GLN A 1 227 ? -10.240 3.019 33.721 1.00 85.00 227 GLN A C 1
ATOM 1740 O O . GLN A 1 227 ? -9.856 3.585 34.738 1.00 85.00 227 GLN A O 1
ATOM 1745 N N . LEU A 1 228 ? -11.089 3.585 32.857 1.00 84.25 228 LEU A N 1
ATOM 1746 C CA . LEU A 1 228 ? -11.629 4.937 33.030 1.00 84.25 228 LEU A CA 1
ATOM 1747 C C . LEU A 1 228 ? -12.618 5.041 34.198 1.00 84.25 228 LEU A C 1
ATOM 1749 O O . LEU A 1 228 ? -12.705 6.091 34.822 1.00 84.25 228 LEU A O 1
ATOM 1753 N N . ALA A 1 229 ? -13.366 3.977 34.499 1.00 84.88 229 ALA A N 1
ATOM 1754 C CA . ALA A 1 229 ? -14.293 3.959 35.631 1.00 84.88 229 ALA A CA 1
ATOM 1755 C C . ALA A 1 229 ? -13.586 3.816 36.989 1.00 84.88 229 ALA A C 1
ATOM 1757 O O . ALA A 1 229 ? -14.164 4.170 38.014 1.00 84.88 229 ALA A O 1
ATOM 1758 N N . THR A 1 230 ? -12.369 3.265 37.004 1.00 73.69 230 THR A N 1
ATOM 1759 C CA . THR A 1 230 ? -11.565 3.046 38.218 1.00 73.69 230 THR A CA 1
ATOM 1760 C C . THR A 1 230 ? -10.562 4.163 38.525 1.00 73.69 230 THR A C 1
ATOM 1762 O O . THR A 1 230 ? -9.817 4.025 39.495 1.00 73.69 230 THR A O 1
ATOM 1765 N N . GLN A 1 231 ? -10.515 5.225 37.711 1.00 57.97 231 GLN A N 1
ATOM 1766 C CA . GLN A 1 231 ? -9.663 6.401 37.942 1.00 57.97 231 GLN A CA 1
ATOM 1767 C C . GLN A 1 231 ? -10.301 7.431 38.876 1.00 57.97 231 GLN A C 1
ATOM 1769 O O . GLN A 1 231 ? -11.542 7.586 38.847 1.00 57.97 231 GLN A O 1
#

Sequence (231 aa):
DGATVLNVIGETDKKGIKLGDIVGPLEEGTPGMLSLGDHRLSGQSMITYLNYGPFSSFAPQYDSTWATLTKRDSDLLLRTYGDRSTVADVMSLRNMVEDAGEHFIKVVDDLLDTLTDGEHSRAMIELKKKEPEVKPKDNEDISELLSEVESLENLGVDVSFVKDVRESMAVNKANDIQSHLDMSGRAVMDLARLQHKRLSQPPPVTLTQVPAPAVVETQLAGNVQQQLATQ

pLDDT: mean 81.14, std 12.78, range [44.94, 94.88]

Organism: NCBI:txid51022

Radius of gyration: 32.07 Å; chains: 1; bounding box: 109×42×77 Å

Foldseek 3Di:
DDDDDDDDDDDDDDPDDDPCNVPPDDPDDQLADDPPPPDPLVDQAAWAADDPDPPPPVDDGIHCPNHPDDNVLNVLLCLQQVDPVSSVVLVVCLVVCPPVDDVVNVVSQVVSCVVRVNSSVVSVVVVVVPDPPPPPPPDDDPQVVLLVLVLCVLVVDDSVCSVVVCVVVVPDHPPDPVSLVVSLVSLVVVLVVQVCVQVVPRQPSHNVPRDDRDPSSVVSVVVSVVSVVVD